Protein AF-A0A7X2HMN6-F1 (afdb_monomer_lite)

Sequence (195 aa):
MQKERAWVSMSRNQAWLLSLFLTGTGLLGCVYSGADTHPAPQQVEQISAQSSEIAPETKQASTPESKRAFLLAQQANELVSHKDYAGALGKLDAAIAMRGNVPEYSLMRCMLSERVSSQPQLECYASVVRTFEAGGTRCESNLNCVVAASMASLPEAQAYRRHYLEAPRSAADQEITDIVLKGFTREKYLHSILP

Secondary structure (DSSP, 8-state):
-----SS--S-TTSHHHHTTS------------------------------------------HHHHHHHHHHHHHHHHHHTT-HHHHHHHHHHHHHHH---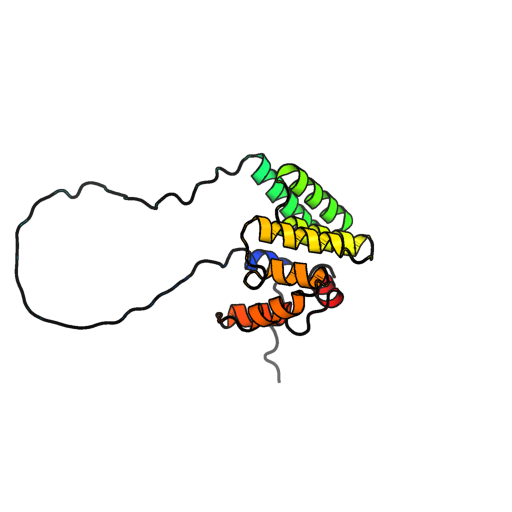HHHHHHHHHHHHHHHTS--HHHHHHHHHHHHHTT--GGG-HHHHHHHHHTT-TTHHHHHHHHHHS---HHHHHHHHHHHTT--HHHHHHHH--

Radius of gyration: 23.11 Å; chains: 1; bounding box: 52×74×36 Å

pLDDT: mean 75.94, std 27.35, range [26.7, 98.56]

Structure (mmCIF, N/CA/C/O backbone):
data_AF-A0A7X2HMN6-F1
#
_entry.id   AF-A0A7X2HMN6-F1
#
loop_
_atom_site.group_PDB
_atom_site.id
_atom_site.type_symbol
_atom_site.label_atom_id
_atom_site.label_alt_id
_atom_site.label_comp_id
_atom_site.label_asym_id
_atom_site.label_entity_id
_atom_site.label_seq_id
_atom_site.pdbx_PDB_ins_code
_atom_site.Cartn_x
_atom_site.Cartn_y
_atom_site.Cartn_z
_atom_site.occupancy
_atom_site.B_iso_or_equiv
_atom_site.auth_seq_id
_atom_site.auth_comp_id
_atom_site.auth_asym_id
_atom_site.auth_atom_id
_atom_site.pdbx_PDB_model_num
ATOM 1 N N . MET A 1 1 ? -38.334 -10.897 -13.177 1.00 36.41 1 MET A N 1
ATOM 2 C CA . MET A 1 1 ? -37.178 -11.493 -13.876 1.00 36.41 1 MET A CA 1
ATOM 3 C C . MET A 1 1 ? -36.500 -10.415 -14.706 1.00 36.41 1 MET A C 1
ATOM 5 O O . MET A 1 1 ? -37.196 -9.682 -15.390 1.00 36.41 1 MET A O 1
ATOM 9 N N . GLN A 1 2 ? -35.174 -10.324 -14.578 1.00 37.78 2 GLN A N 1
ATOM 10 C CA . GLN A 1 2 ? -34.221 -9.702 -15.508 1.00 37.78 2 GLN A CA 1
ATOM 11 C C . GLN A 1 2 ? -34.424 -8.231 -15.912 1.00 37.78 2 GLN A C 1
ATOM 13 O O . GLN A 1 2 ? -34.944 -7.907 -16.974 1.00 37.78 2 GLN A O 1
ATOM 18 N N . LYS A 1 3 ? -33.812 -7.340 -15.129 1.00 32.38 3 LYS A N 1
ATOM 19 C CA . LYS A 1 3 ? -33.070 -6.205 -15.697 1.00 32.38 3 LYS A CA 1
ATOM 20 C C . LYS A 1 3 ? -31.722 -6.135 -14.984 1.00 32.38 3 LYS A C 1
ATOM 22 O O . LYS A 1 3 ? -31.474 -5.316 -14.109 1.00 32.38 3 LYS A O 1
ATOM 27 N N . GLU A 1 4 ? -30.923 -7.159 -15.261 1.00 29.47 4 GLU A N 1
ATOM 28 C CA . GLU A 1 4 ? -29.618 -7.388 -14.664 1.00 29.47 4 GLU A CA 1
ATOM 29 C C . GLU A 1 4 ? -28.544 -6.550 -15.360 1.00 29.47 4 GLU A C 1
ATOM 31 O O . GLU A 1 4 ? -28.419 -6.565 -16.579 1.00 29.47 4 GLU A O 1
ATOM 36 N N . ARG A 1 5 ? -27.732 -5.895 -14.525 1.00 36.31 5 ARG A N 1
ATOM 37 C CA . ARG A 1 5 ? -26.267 -5.875 -14.629 1.00 36.31 5 ARG A CA 1
ATOM 38 C C . ARG A 1 5 ? -25.687 -5.359 -15.952 1.00 36.31 5 ARG A C 1
ATOM 40 O O . ARG A 1 5 ? -25.153 -6.121 -16.746 1.00 36.31 5 ARG A O 1
ATOM 47 N N . ALA A 1 6 ? -25.660 -4.035 -16.103 1.00 29.05 6 ALA A N 1
ATOM 48 C CA . ALA A 1 6 ? -24.825 -3.358 -17.103 1.00 29.05 6 ALA A CA 1
ATOM 49 C C . ALA A 1 6 ? -23.900 -2.272 -16.508 1.00 29.05 6 ALA A C 1
ATOM 51 O O . ALA A 1 6 ? -23.464 -1.383 -17.224 1.00 29.05 6 ALA A O 1
ATOM 52 N N . TRP A 1 7 ? -23.584 -2.343 -15.207 1.00 27.23 7 TRP A N 1
ATOM 53 C CA . TRP A 1 7 ? -22.615 -1.454 -14.534 1.00 27.23 7 TRP A CA 1
ATOM 54 C C . TRP A 1 7 ? -21.612 -2.233 -13.664 1.00 27.23 7 TRP A C 1
ATOM 56 O O . TRP A 1 7 ? -21.203 -1.797 -12.596 1.00 27.23 7 TRP A O 1
ATOM 66 N N . VAL A 1 8 ? -21.204 -3.421 -14.120 1.00 33.50 8 VAL A N 1
ATOM 67 C CA . VAL A 1 8 ? -20.110 -4.196 -13.506 1.00 33.50 8 VAL A CA 1
ATOM 68 C C . VAL A 1 8 ? -19.093 -4.530 -14.592 1.00 33.50 8 VAL A C 1
ATOM 70 O O . VAL A 1 8 ? -18.968 -5.670 -15.014 1.00 33.50 8 VAL A O 1
ATOM 73 N N . SER A 1 9 ? -18.423 -3.506 -15.118 1.00 30.64 9 SER A N 1
ATOM 74 C CA . SER A 1 9 ? -17.212 -3.679 -15.934 1.00 30.64 9 SER A CA 1
ATOM 75 C C . SER A 1 9 ? -16.414 -2.373 -16.049 1.00 30.64 9 SER A C 1
ATOM 77 O O . SER A 1 9 ? -15.899 -2.036 -17.112 1.00 30.64 9 SER A O 1
ATOM 79 N N . MET A 1 10 ? -16.283 -1.621 -14.955 1.00 26.70 10 MET A N 1
ATOM 80 C CA . MET A 1 10 ? -15.087 -0.799 -14.777 1.00 26.70 10 MET A CA 1
ATOM 81 C C . MET A 1 10 ? -14.089 -1.663 -14.019 1.00 26.70 10 MET A C 1
ATOM 83 O O . MET A 1 10 ? -14.366 -2.128 -12.915 1.00 26.70 10 MET A O 1
ATOM 87 N N . SER A 1 11 ? -12.972 -1.956 -14.680 1.00 32.09 11 SER A N 1
ATOM 88 C CA . SER A 1 11 ? -11.828 -2.684 -14.143 1.00 32.09 11 SER A CA 1
ATOM 89 C C . SER A 1 11 ? -11.531 -2.231 -12.709 1.00 32.09 11 SER A C 1
ATOM 91 O O . SER A 1 11 ? -11.052 -1.120 -12.484 1.00 32.09 11 SER A O 1
ATOM 93 N N . ARG A 1 12 ? -11.809 -3.102 -11.729 1.00 41.97 12 ARG A N 1
ATOM 94 C CA . ARG A 1 12 ? -11.515 -2.898 -10.295 1.00 41.97 12 ARG A CA 1
ATOM 95 C C . ARG A 1 12 ? -10.040 -2.562 -10.028 1.00 41.97 12 ARG A C 1
ATOM 97 O O . ARG A 1 12 ? -9.727 -2.045 -8.963 1.00 41.97 12 ARG A O 1
ATOM 104 N N . ASN A 1 13 ? -9.164 -2.771 -11.011 1.00 38.38 13 ASN A N 1
ATOM 105 C CA . ASN A 1 13 ? -7.738 -2.470 -10.936 1.00 38.38 13 ASN A CA 1
ATOM 106 C C . ASN A 1 13 ? -7.405 -0.988 -11.219 1.00 38.38 13 ASN A C 1
ATOM 108 O O . ASN A 1 13 ? -6.257 -0.596 -11.051 1.00 38.38 13 ASN A O 1
ATOM 112 N N . GLN A 1 14 ? -8.372 -0.151 -11.628 1.00 39.00 14 GLN A N 1
ATOM 113 C CA . GLN A 1 14 ? -8.153 1.282 -11.908 1.00 39.00 14 GLN A CA 1
ATOM 114 C C . GLN A 1 14 ? -8.650 2.234 -10.802 1.00 39.00 14 GLN A C 1
ATOM 116 O O . GLN A 1 14 ? -8.360 3.428 -10.846 1.00 39.00 14 GLN A O 1
ATOM 121 N N . ALA A 1 15 ? -9.378 1.736 -9.796 1.00 36.44 15 ALA A N 1
ATOM 122 C CA . ALA A 1 15 ? -10.065 2.588 -8.820 1.00 36.44 15 ALA A CA 1
ATOM 123 C C . ALA A 1 15 ? -9.128 3.303 -7.823 1.00 36.44 15 ALA A C 1
ATOM 125 O O . ALA A 1 15 ? -9.458 4.387 -7.352 1.00 36.44 15 ALA A O 1
ATOM 126 N N . TRP A 1 16 ? -7.939 2.762 -7.539 1.00 46.09 16 TRP A N 1
ATOM 127 C CA . TRP A 1 16 ? -7.054 3.316 -6.502 1.00 46.09 16 TRP A CA 1
ATOM 128 C C . TRP A 1 16 ? -6.404 4.651 -6.870 1.00 46.09 16 TRP A C 1
ATOM 130 O O . TRP A 1 16 ? -6.067 5.425 -5.980 1.00 46.09 16 TRP A O 1
ATOM 140 N N . LEU A 1 17 ? -6.274 4.964 -8.165 1.00 42.66 17 LEU A N 1
ATOM 141 C CA . LEU A 1 17 ? -5.782 6.274 -8.604 1.00 42.66 17 LEU A CA 1
ATOM 142 C C . LEU A 1 17 ? -6.874 7.353 -8.606 1.00 42.66 17 LEU A C 1
ATOM 144 O O . LEU A 1 17 ? -6.557 8.526 -8.429 1.00 42.66 17 LEU A O 1
ATOM 148 N N . LEU A 1 18 ? -8.152 6.992 -8.762 1.00 33.22 18 LEU A N 1
ATOM 149 C CA . LEU A 1 18 ? -9.241 7.979 -8.784 1.00 33.22 18 LEU A CA 1
ATOM 150 C C . LEU A 1 18 ? -9.607 8.495 -7.383 1.00 33.22 18 LEU A C 1
ATOM 152 O O . LEU A 1 18 ? -10.155 9.587 -7.265 1.00 33.22 18 LEU A O 1
ATOM 156 N N . SER A 1 19 ? -9.224 7.782 -6.322 1.00 39.12 19 SER A N 1
ATOM 157 C CA . SER A 1 19 ? -9.355 8.255 -4.935 1.00 39.12 19 SER A CA 1
ATOM 158 C C . SER A 1 19 ? -8.186 9.134 -4.459 1.00 39.12 19 SER A C 1
ATOM 160 O O . SER A 1 19 ? -8.234 9.639 -3.342 1.00 39.12 19 SER A O 1
ATOM 162 N N . LEU A 1 20 ? -7.148 9.351 -5.279 1.00 44.44 20 LEU A N 1
ATOM 163 C CA . LEU A 1 20 ? -5.971 10.158 -4.910 1.00 44.44 20 LEU A CA 1
ATOM 164 C C . LEU A 1 20 ? -6.096 11.658 -5.234 1.00 44.44 20 LEU A C 1
ATOM 166 O O . LEU A 1 20 ? -5.189 12.416 -4.905 1.00 44.44 20 LEU A O 1
ATOM 170 N N . PHE A 1 21 ? -7.200 12.105 -5.844 1.00 37.28 21 PHE A N 1
ATOM 171 C CA . PHE A 1 21 ? -7.375 13.504 -6.272 1.00 37.28 21 PHE A CA 1
ATOM 172 C C . PHE A 1 21 ? -8.647 14.199 -5.754 1.00 37.28 21 PHE A C 1
ATOM 174 O O . PHE A 1 21 ? -8.922 15.329 -6.147 1.00 37.28 21 PHE A O 1
ATOM 181 N N . LEU A 1 22 ? -9.414 13.584 -4.849 1.00 33.09 22 LEU A N 1
ATOM 182 C CA . LEU A 1 22 ? -10.636 14.187 -4.297 1.00 33.09 22 LEU A CA 1
ATOM 183 C C . LEU A 1 22 ? -10.435 14.653 -2.849 1.00 33.09 22 LEU A C 1
ATOM 185 O O . LEU A 1 22 ? -11.024 14.133 -1.910 1.00 33.09 22 LEU A O 1
ATOM 189 N N . THR A 1 23 ? -9.625 15.693 -2.672 1.00 40.41 23 THR A N 1
ATOM 190 C CA . THR A 1 23 ? -9.724 16.587 -1.509 1.00 40.41 23 THR A CA 1
ATOM 191 C C . THR A 1 23 ? -9.824 18.010 -2.027 1.00 40.41 23 THR A C 1
ATOM 193 O O . THR A 1 23 ? -8.806 18.634 -2.311 1.00 40.41 23 THR A O 1
ATOM 196 N N . GLY A 1 24 ? -11.047 18.520 -2.192 1.00 40.72 24 GLY A N 1
ATOM 197 C CA . GLY A 1 24 ? -11.213 19.913 -2.599 1.00 40.72 24 GLY A CA 1
ATOM 198 C C . GLY A 1 24 ? -12.594 20.347 -3.073 1.00 40.72 24 GLY A C 1
ATOM 199 O O . GLY A 1 24 ? -12.673 21.058 -4.062 1.00 40.72 24 GLY A O 1
ATOM 200 N N . THR A 1 25 ? -13.681 19.990 -2.386 1.00 39.56 25 THR A N 1
ATOM 201 C CA . THR A 1 25 ? -14.941 20.748 -2.519 1.00 39.56 25 THR A CA 1
ATOM 202 C C . THR A 1 25 ? -15.566 20.969 -1.150 1.00 39.56 25 THR A C 1
ATOM 204 O O . THR A 1 25 ? -16.447 20.231 -0.719 1.00 39.56 25 THR A O 1
ATOM 207 N N . GLY A 1 26 ? -15.092 22.004 -0.458 1.00 32.75 26 GLY A N 1
ATOM 208 C CA . GLY A 1 26 ? -15.851 22.646 0.608 1.00 32.75 26 GLY A CA 1
ATOM 209 C C . GLY A 1 26 ? -16.832 23.638 -0.011 1.00 32.75 26 GLY A C 1
ATOM 210 O O . GLY A 1 26 ? -16.476 24.784 -0.259 1.00 32.75 26 GLY A O 1
ATOM 211 N N . LEU A 1 27 ? -18.055 23.187 -0.283 1.00 41.28 27 LEU A N 1
ATOM 212 C CA . LEU A 1 27 ? -19.213 24.059 -0.475 1.00 41.28 27 LEU A CA 1
ATOM 213 C C . LEU A 1 27 ? -19.706 24.483 0.914 1.00 41.28 27 LEU A C 1
ATOM 215 O O . LEU A 1 27 ? -20.214 23.648 1.660 1.00 41.28 27 LEU A O 1
ATOM 219 N N . LEU A 1 28 ? -19.583 25.766 1.257 1.00 40.78 28 LEU A N 1
ATOM 220 C CA . LEU A 1 28 ? -20.373 26.372 2.329 1.00 40.78 28 LEU A CA 1
ATOM 221 C C . LEU A 1 28 ? -21.465 27.232 1.698 1.00 40.78 28 LEU A C 1
ATOM 223 O O . LEU A 1 28 ? -21.198 28.154 0.929 1.00 40.78 28 LEU A O 1
ATOM 227 N N . GLY A 1 29 ? -22.700 26.835 1.995 1.00 30.84 29 GLY A N 1
ATOM 228 C CA . GLY A 1 29 ? -23.930 27.437 1.515 1.00 30.84 29 GLY A CA 1
ATOM 229 C C . GLY A 1 29 ? -24.310 28.748 2.206 1.00 30.84 29 GLY A C 1
ATOM 230 O O . GLY A 1 29 ? -23.780 29.135 3.245 1.00 30.84 29 GLY A O 1
ATOM 231 N N . CYS A 1 30 ? -25.268 29.396 1.553 1.00 41.06 30 CYS A N 1
ATOM 232 C CA . CYS A 1 30 ? -25.913 30.680 1.809 1.00 41.06 30 CYS A CA 1
ATOM 233 C C . CYS A 1 30 ? -26.697 30.767 3.130 1.00 41.06 30 CYS A C 1
ATOM 235 O O . CYS A 1 30 ? -27.268 29.762 3.538 1.00 41.06 30 CYS A O 1
ATOM 237 N N . VAL A 1 31 ? -26.916 31.992 3.647 1.00 35.38 31 VAL A N 1
ATOM 238 C CA . VAL A 1 31 ? -28.222 32.432 4.199 1.00 35.38 31 VAL A CA 1
ATOM 239 C C . VAL A 1 31 ? -28.463 33.927 3.890 1.00 35.38 31 VAL A C 1
ATOM 241 O O . VAL A 1 31 ? -27.528 34.710 3.761 1.00 35.38 31 VAL A O 1
ATOM 244 N N . TYR A 1 32 ? -29.742 34.264 3.722 1.00 31.84 32 TYR A N 1
ATOM 245 C CA . TYR A 1 32 ? -30.395 35.408 3.074 1.00 31.84 32 TYR A CA 1
ATOM 246 C C . TYR A 1 32 ? -31.026 36.405 4.077 1.00 31.84 32 TYR A C 1
ATOM 248 O O . TYR A 1 32 ? -31.367 35.984 5.182 1.00 31.84 32 TYR A O 1
ATOM 256 N N . SER A 1 33 ? -31.285 37.655 3.636 1.00 33.44 33 SER A N 1
ATOM 257 C CA . SER A 1 33 ? -32.326 38.656 4.055 1.00 33.44 33 SER A CA 1
ATOM 258 C C . SER A 1 33 ? -31.720 40.066 4.196 1.00 33.44 33 SER A C 1
ATOM 260 O O . SER A 1 33 ? -30.631 40.180 4.738 1.00 33.44 33 SER A O 1
ATOM 262 N N . GLY A 1 34 ? -32.303 41.200 3.788 1.00 29.98 34 GLY A N 1
ATOM 263 C CA . GLY A 1 34 ? -33.613 41.587 3.247 1.00 29.98 34 GLY A CA 1
ATOM 264 C C . GLY A 1 34 ? -33.564 43.080 2.818 1.00 29.98 34 GLY A C 1
ATOM 265 O O . GLY A 1 34 ? -32.547 43.739 3.019 1.00 29.98 34 GLY A O 1
ATOM 266 N N . ALA A 1 35 ? -34.627 43.571 2.172 1.00 34.91 35 ALA A N 1
ATOM 267 C CA . ALA A 1 35 ? -34.742 44.812 1.380 1.00 34.91 35 ALA A CA 1
ATOM 268 C C . ALA A 1 35 ? -34.702 46.163 2.147 1.00 34.91 35 ALA A C 1
ATOM 270 O O . ALA A 1 35 ? -35.132 46.210 3.293 1.00 34.91 35 ALA A O 1
ATOM 271 N N . ASP A 1 36 ? -34.230 47.257 1.507 1.00 31.69 36 ASP A N 1
ATOM 272 C CA . ASP A 1 36 ? -35.071 48.372 0.984 1.00 31.69 36 ASP A CA 1
ATOM 273 C C . ASP A 1 36 ? -34.286 49.622 0.463 1.00 31.69 36 ASP A C 1
ATOM 275 O O . ASP A 1 36 ? -33.363 50.124 1.094 1.00 31.69 36 ASP A O 1
ATOM 279 N N . THR A 1 37 ? -34.743 50.134 -0.699 1.00 33.03 37 THR A N 1
ATOM 280 C CA . THR A 1 37 ? -34.769 51.529 -1.247 1.00 33.03 37 THR A CA 1
ATOM 281 C C . THR A 1 37 ? -33.507 52.403 -1.559 1.00 33.03 37 THR A C 1
ATOM 283 O O . THR A 1 37 ? -32.862 52.937 -0.671 1.00 33.03 37 THR A O 1
ATOM 286 N N . HIS A 1 38 ? -33.287 52.603 -2.884 1.00 28.73 38 HIS A N 1
ATOM 287 C CA . HIS A 1 38 ? -32.752 53.704 -3.767 1.00 28.73 38 HIS A CA 1
ATOM 288 C C . HIS A 1 38 ? -32.188 55.072 -3.246 1.00 28.73 38 HIS A C 1
ATOM 290 O O . HIS A 1 38 ? -32.562 55.476 -2.152 1.00 28.73 38 HIS A O 1
ATOM 296 N N . PRO A 1 39 ? -31.550 55.954 -4.093 1.00 43.06 39 PRO A N 1
ATOM 297 C CA . PRO A 1 39 ? -30.691 55.772 -5.301 1.00 43.06 39 PRO A CA 1
ATOM 298 C C . PRO A 1 39 ? -29.463 56.755 -5.471 1.00 43.06 39 PRO A C 1
ATOM 300 O O . PRO A 1 39 ? -29.517 57.904 -5.054 1.00 43.06 39 PRO A O 1
ATOM 303 N N . ALA A 1 40 ? -28.446 56.324 -6.254 1.00 34.53 40 ALA A N 1
ATOM 304 C CA . ALA A 1 40 ? -27.577 57.071 -7.221 1.00 34.53 40 ALA A CA 1
ATOM 305 C C . ALA A 1 40 ? -26.621 58.238 -6.770 1.00 34.53 40 ALA A C 1
ATOM 307 O O . ALA A 1 40 ? -26.708 58.723 -5.651 1.00 34.53 40 ALA A O 1
ATOM 308 N N . PRO A 1 41 ? -25.724 58.766 -7.647 1.00 41.88 41 PRO A N 1
ATOM 309 C CA . PRO A 1 41 ? -24.495 58.131 -8.172 1.00 41.88 41 PRO A CA 1
ATOM 310 C C . PRO A 1 41 ? -23.258 59.075 -8.150 1.00 41.88 41 PRO A C 1
ATOM 312 O O . PRO A 1 41 ? -23.422 60.274 -8.326 1.00 41.88 41 PRO A O 1
ATOM 315 N N . GLN A 1 42 ? -22.014 58.574 -8.108 1.00 32.56 42 GLN A N 1
ATOM 316 C CA . GLN A 1 42 ? -20.875 59.269 -8.748 1.00 32.56 42 GLN A CA 1
ATOM 317 C C . GLN A 1 42 ? -19.860 58.271 -9.322 1.00 32.56 42 GLN A C 1
ATOM 319 O O . GLN A 1 42 ? -19.283 57.446 -8.621 1.00 32.56 42 GLN A O 1
ATOM 324 N N . GLN A 1 43 ? -19.709 58.364 -10.644 1.00 34.47 43 GLN A N 1
ATOM 325 C CA . GLN A 1 43 ? -18.668 57.764 -11.470 1.00 34.47 43 GLN A CA 1
ATOM 326 C C . GLN A 1 43 ? -17.298 58.331 -11.097 1.00 34.47 43 GLN A C 1
ATOM 328 O O . GLN A 1 43 ? -17.219 59.545 -10.972 1.00 34.47 43 GLN A O 1
ATOM 333 N N . VAL A 1 44 ? -16.272 57.481 -10.999 1.00 30.31 44 VAL A N 1
ATOM 334 C CA . VAL A 1 44 ? -15.000 57.412 -11.770 1.00 30.31 44 VAL A CA 1
ATOM 335 C C . VAL A 1 44 ? -14.433 56.025 -11.367 1.00 30.31 44 VAL A C 1
ATOM 337 O O . VAL A 1 44 ? -14.562 55.648 -10.212 1.00 30.31 44 VAL A O 1
ATOM 340 N N . GLU A 1 45 ? -13.946 55.107 -12.201 1.00 30.39 45 GLU A N 1
ATOM 341 C CA . GLU A 1 45 ? -12.764 55.212 -13.046 1.00 30.39 45 GLU A CA 1
ATOM 342 C C . GLU A 1 45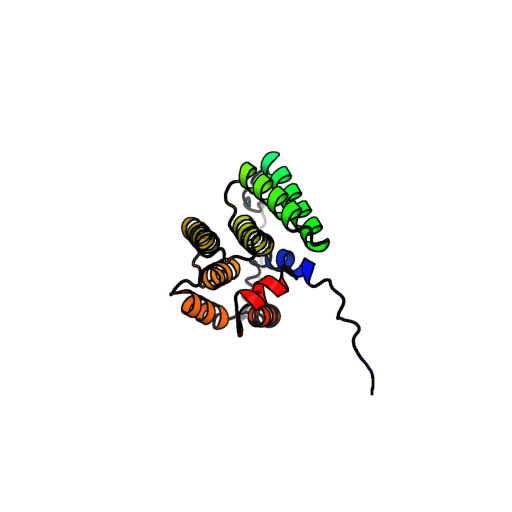 ? -12.512 53.828 -13.696 1.00 30.39 45 GLU A C 1
ATOM 344 O O . GLU A 1 45 ? -12.688 52.793 -13.060 1.00 30.39 45 GLU A O 1
ATOM 349 N N . GLN A 1 46 ? -12.098 53.838 -14.965 1.00 33.62 46 GLN A N 1
ATOM 350 C CA . GLN A 1 46 ? -11.275 52.819 -15.636 1.00 33.62 46 GLN A CA 1
ATOM 351 C C . GLN A 1 46 ? -11.742 51.350 -15.658 1.00 33.62 46 GLN A C 1
ATOM 353 O O . GLN A 1 46 ? -11.327 50.499 -14.878 1.00 33.62 46 GLN A O 1
ATOM 358 N N . ILE A 1 47 ? -12.446 51.004 -16.739 1.00 36.84 47 ILE A N 1
ATOM 359 C CA . ILE A 1 47 ? -12.400 49.652 -17.303 1.00 36.84 47 ILE A CA 1
ATOM 360 C C . ILE A 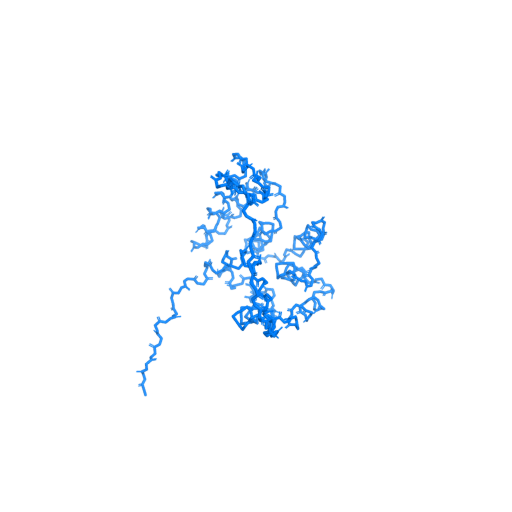1 47 ? -11.062 49.529 -18.045 1.00 36.84 47 ILE A C 1
ATOM 362 O O . ILE A 1 47 ? -10.938 49.939 -19.198 1.00 36.84 47 ILE A O 1
ATOM 366 N N . SER A 1 48 ? -10.046 48.999 -17.370 1.00 30.09 48 SER A N 1
ATOM 367 C CA . SER A 1 48 ? -8.827 48.500 -18.003 1.00 30.09 48 SER A CA 1
ATOM 368 C C . SER A 1 48 ? -8.413 47.208 -17.314 1.00 30.09 48 SER A C 1
ATOM 370 O O . SER A 1 48 ? -8.210 47.176 -16.105 1.00 30.09 48 SER A O 1
ATOM 372 N N . ALA A 1 49 ? -8.374 46.145 -18.115 1.00 46.59 49 ALA A N 1
ATOM 373 C CA . ALA A 1 49 ? -7.745 44.851 -17.887 1.00 46.59 49 ALA A CA 1
ATOM 374 C C . ALA A 1 49 ? -7.111 44.625 -16.500 1.00 46.59 49 ALA A C 1
ATOM 376 O O . ALA A 1 49 ? -5.933 44.904 -16.298 1.00 46.59 49 ALA A O 1
ATOM 377 N N . GLN A 1 50 ? -7.853 43.984 -15.597 1.00 29.56 50 GLN A N 1
ATOM 378 C CA . GLN A 1 50 ? -7.259 43.236 -14.492 1.00 29.56 50 GLN A CA 1
ATOM 379 C C . GLN A 1 50 ? -7.891 41.852 -14.428 1.00 29.56 50 GLN A C 1
ATOM 381 O O . GLN A 1 50 ? -8.837 41.559 -13.705 1.00 29.56 50 GLN A O 1
ATOM 386 N N . SER A 1 51 ? -7.312 40.997 -15.268 1.00 44.66 51 SER A N 1
ATOM 387 C CA . SER A 1 51 ? -7.103 39.593 -14.958 1.00 44.66 51 SER A CA 1
ATOM 388 C C . SER A 1 51 ? -6.295 39.545 -13.654 1.00 44.66 51 SER A C 1
ATOM 390 O O . SER A 1 51 ? -5.068 39.560 -13.691 1.00 44.66 51 SER A O 1
ATOM 392 N N . SER A 1 52 ? -6.974 39.605 -12.507 1.00 35.56 52 SER A N 1
ATOM 393 C CA . SER A 1 52 ? -6.331 39.531 -11.197 1.00 35.56 52 SER A CA 1
ATOM 394 C C . SER A 1 52 ? -6.586 38.170 -10.571 1.00 35.56 52 SER A C 1
ATOM 396 O O . SER A 1 52 ? -7.663 37.851 -10.077 1.00 35.56 52 SER A O 1
ATOM 398 N N . GLU A 1 53 ? -5.509 37.394 -10.637 1.00 38.22 53 GLU A N 1
ATOM 399 C CA . GLU A 1 53 ? -4.924 36.757 -9.461 1.00 38.22 53 GLU A CA 1
ATOM 400 C C . GLU A 1 53 ? -5.723 35.602 -8.868 1.00 38.22 53 GLU A C 1
ATOM 402 O O . GLU A 1 53 ? -6.166 35.591 -7.723 1.00 38.22 53 GLU A O 1
ATOM 407 N N . ILE A 1 54 ? -5.711 34.519 -9.644 1.00 39.56 54 ILE A N 1
ATOM 408 C CA . ILE A 1 54 ? -5.420 33.203 -9.080 1.00 39.56 54 ILE A CA 1
ATOM 409 C C . ILE A 1 54 ? -4.076 33.342 -8.351 1.00 39.56 54 ILE A C 1
ATOM 411 O O . ILE A 1 54 ? -3.016 33.392 -8.983 1.00 39.56 54 ILE A O 1
ATOM 415 N N . ALA A 1 55 ? -4.130 33.472 -7.024 1.00 30.27 55 ALA A N 1
ATOM 416 C CA . ALA A 1 55 ? -2.970 33.288 -6.165 1.00 30.27 55 ALA A CA 1
ATOM 417 C C . ALA A 1 55 ? -2.265 31.991 -6.591 1.00 30.27 55 ALA A C 1
ATOM 419 O O . ALA A 1 55 ? -2.948 30.998 -6.865 1.00 30.27 55 ALA A O 1
ATOM 420 N N . PRO A 1 56 ? -0.929 31.977 -6.706 1.00 38.19 56 PRO A N 1
ATOM 421 C CA . PRO A 1 56 ? -0.244 30.824 -7.238 1.00 38.19 56 PRO A CA 1
ATOM 422 C C . PRO A 1 56 ? -0.398 29.695 -6.221 1.00 38.19 56 PRO A C 1
ATOM 424 O O . PRO A 1 56 ? 0.332 29.632 -5.232 1.00 38.19 56 PRO A O 1
ATOM 427 N N . GLU A 1 57 ? -1.290 28.741 -6.512 1.00 36.56 57 GLU A N 1
ATOM 428 C CA . GLU A 1 57 ? -0.912 27.348 -6.322 1.00 36.56 57 GLU A CA 1
ATOM 429 C C . GLU A 1 57 ? 0.505 27.263 -6.851 1.00 36.56 57 GLU A C 1
ATOM 431 O O . GLU A 1 57 ? 0.787 27.639 -7.995 1.00 36.56 57 GLU A O 1
ATOM 436 N N . THR A 1 58 ? 1.416 26.917 -5.957 1.00 35.91 58 THR A N 1
ATOM 437 C CA . THR A 1 58 ? 2.820 26.781 -6.263 1.00 35.91 58 THR A CA 1
ATOM 438 C C . THR A 1 58 ? 2.869 25.861 -7.473 1.00 35.91 58 THR A C 1
ATOM 440 O O . THR A 1 58 ? 2.647 24.658 -7.356 1.00 35.91 58 THR A O 1
ATOM 443 N N . LYS A 1 59 ? 3.090 26.435 -8.665 1.00 39.03 59 LYS A N 1
ATOM 444 C CA . LYS A 1 59 ? 3.504 25.711 -9.860 1.00 39.03 59 LYS A CA 1
ATOM 445 C C . LYS A 1 59 ? 4.848 25.129 -9.477 1.00 39.03 59 LYS A C 1
ATOM 447 O O . LYS A 1 59 ? 5.896 25.706 -9.755 1.00 39.03 59 LYS A O 1
ATOM 452 N N . GLN A 1 60 ? 4.811 24.018 -8.758 1.00 42.34 60 GLN A N 1
ATOM 453 C CA . GLN A 1 60 ? 5.957 23.190 -8.513 1.00 42.34 60 GLN A CA 1
ATOM 454 C C . GLN A 1 60 ? 6.281 22.674 -9.903 1.00 42.34 60 GLN A C 1
ATOM 456 O O . GLN A 1 60 ? 5.613 21.782 -10.423 1.00 42.34 60 GLN A O 1
ATOM 461 N N . ALA A 1 61 ? 7.190 23.380 -10.578 1.00 43.56 61 ALA A N 1
ATOM 462 C CA . ALA A 1 61 ? 7.644 23.030 -11.903 1.00 43.56 61 ALA A CA 1
ATOM 463 C C . ALA A 1 61 ? 8.103 21.579 -11.801 1.00 43.56 61 ALA A C 1
ATOM 465 O O . ALA A 1 61 ? 9.118 21.286 -11.173 1.00 43.56 61 ALA A O 1
ATOM 466 N N . SER A 1 62 ? 7.283 20.662 -12.318 1.00 66.00 62 SER A N 1
ATOM 467 C CA . SER A 1 62 ? 7.536 19.233 -12.234 1.00 66.00 62 SER A CA 1
ATOM 468 C C . SER A 1 62 ? 8.900 19.003 -12.869 1.00 66.00 62 SER A C 1
ATOM 470 O O . SER A 1 62 ? 9.047 19.185 -14.086 1.00 66.00 62 SER A O 1
ATOM 472 N N . THR A 1 63 ? 9.901 18.683 -12.050 1.00 84.31 63 THR A N 1
ATOM 473 C CA . THR A 1 63 ? 11.253 18.445 -12.545 1.00 84.31 63 THR A CA 1
ATOM 474 C C . THR A 1 63 ? 11.197 17.307 -13.571 1.00 84.31 63 THR A C 1
ATOM 476 O O . THR A 1 63 ? 10.307 16.448 -13.488 1.00 84.31 63 THR A O 1
ATOM 479 N N . PRO A 1 64 ? 12.108 17.261 -14.557 1.00 88.81 64 PRO A N 1
ATOM 480 C CA . PRO A 1 64 ? 12.186 16.129 -15.481 1.00 88.81 64 PRO A CA 1
ATOM 481 C C . PRO A 1 64 ? 12.221 14.776 -14.752 1.00 88.81 64 PRO A C 1
ATOM 483 O O . PRO A 1 64 ? 11.584 13.817 -15.184 1.00 88.81 64 PRO A O 1
ATOM 486 N N . GLU A 1 65 ? 12.880 14.726 -13.593 1.00 86.94 65 GLU A N 1
ATOM 487 C CA . GLU A 1 65 ? 12.930 13.560 -12.707 1.00 86.94 65 GLU A CA 1
ATOM 488 C C . GLU A 1 65 ? 11.568 13.225 -12.092 1.00 86.94 65 GLU A C 1
ATOM 490 O O . GLU A 1 65 ? 11.160 12.066 -12.119 1.00 86.94 65 GLU A O 1
ATOM 495 N N . SER A 1 66 ? 10.808 14.224 -11.632 1.00 87.19 66 SER A N 1
ATOM 496 C CA . SER A 1 66 ? 9.450 14.015 -11.108 1.00 87.19 66 SER A CA 1
ATOM 497 C C . SER A 1 66 ? 8.512 13.443 -12.173 1.00 87.19 66 SER A C 1
ATOM 499 O O . SER A 1 66 ? 7.741 12.524 -11.891 1.00 87.19 66 SER A O 1
ATOM 501 N N . LYS A 1 67 ? 8.607 13.936 -13.418 1.00 91.44 67 LYS A N 1
ATOM 502 C CA . LYS A 1 67 ? 7.845 13.386 -14.552 1.00 91.44 67 LYS A CA 1
ATOM 503 C C . LYS A 1 67 ? 8.251 11.945 -14.848 1.00 91.44 67 LYS A C 1
ATOM 505 O O . LYS A 1 67 ? 7.394 11.092 -15.058 1.00 91.44 67 LYS A O 1
ATOM 510 N N . ARG A 1 68 ? 9.553 11.653 -14.837 1.00 94.31 68 ARG A N 1
ATOM 511 C CA . ARG A 1 68 ? 10.069 10.302 -15.082 1.00 94.31 68 ARG A CA 1
ATOM 512 C C . ARG A 1 68 ? 9.636 9.317 -13.996 1.00 94.31 68 ARG A C 1
ATOM 514 O O . ARG A 1 68 ? 9.195 8.221 -14.327 1.00 94.31 68 ARG A O 1
ATOM 521 N N . ALA A 1 69 ? 9.701 9.715 -12.728 1.00 93.62 69 ALA A N 1
ATOM 522 C CA . ALA A 1 69 ? 9.223 8.910 -11.608 1.00 93.62 69 ALA A CA 1
ATOM 523 C C . ALA A 1 69 ? 7.718 8.621 -11.717 1.00 93.62 69 ALA A C 1
ATOM 525 O O . ALA A 1 69 ? 7.284 7.500 -11.468 1.00 93.62 69 ALA A O 1
ATOM 526 N N . PHE A 1 70 ? 6.920 9.608 -12.136 1.00 92.44 70 PHE A N 1
ATOM 527 C CA . PHE A 1 70 ? 5.495 9.409 -12.405 1.00 92.44 70 PHE A CA 1
ATOM 528 C C . PHE A 1 70 ? 5.245 8.383 -13.522 1.00 92.44 70 PHE A C 1
ATOM 530 O O . PHE A 1 70 ? 4.458 7.460 -13.332 1.00 92.44 70 PHE A O 1
ATOM 537 N N . LEU A 1 71 ? 5.960 8.479 -14.648 1.00 95.75 71 LEU A N 1
ATOM 538 C CA . LEU A 1 71 ? 5.839 7.508 -15.743 1.00 95.75 71 LEU A CA 1
ATOM 539 C C . LEU A 1 71 ? 6.245 6.089 -15.317 1.00 95.75 71 LEU A C 1
ATOM 541 O O . LEU A 1 71 ? 5.620 5.118 -15.732 1.00 95.75 71 LEU A O 1
ATOM 545 N N . LEU A 1 72 ? 7.267 5.953 -14.470 1.00 97.00 72 LEU A N 1
ATOM 546 C CA . LEU A 1 72 ? 7.656 4.660 -13.903 1.00 97.00 72 LEU A CA 1
ATOM 547 C C . LEU A 1 72 ? 6.559 4.081 -13.000 1.00 97.00 72 LEU A C 1
ATOM 549 O O . LEU A 1 72 ? 6.232 2.904 -13.129 1.00 97.00 72 LEU A O 1
ATOM 553 N N . ALA A 1 73 ? 5.945 4.899 -12.142 1.00 94.62 73 ALA A N 1
ATOM 554 C CA . ALA A 1 73 ? 4.815 4.466 -11.322 1.00 94.62 73 ALA A CA 1
ATOM 555 C C . ALA A 1 73 ? 3.598 4.063 -12.181 1.00 94.62 73 ALA A C 1
ATOM 557 O O . ALA A 1 73 ? 2.927 3.080 -11.879 1.00 94.62 73 ALA A O 1
ATOM 558 N N . GLN A 1 74 ? 3.346 4.759 -13.295 1.00 94.69 74 GLN A N 1
ATOM 559 C CA . GLN A 1 74 ? 2.309 4.371 -14.253 1.00 94.69 74 GLN A CA 1
ATOM 560 C C . GLN A 1 74 ? 2.606 3.008 -14.901 1.00 94.69 74 GLN A C 1
ATOM 562 O O . GLN A 1 74 ? 1.731 2.146 -14.928 1.00 94.69 74 GLN A O 1
ATOM 567 N N . GLN A 1 75 ? 3.847 2.774 -15.341 1.00 96.75 75 GLN A N 1
ATOM 568 C CA . GLN A 1 75 ? 4.273 1.471 -15.871 1.00 96.75 75 GLN A CA 1
ATOM 569 C C . GLN A 1 75 ? 4.145 0.355 -14.827 1.00 96.75 75 GLN A C 1
ATOM 571 O O . GLN A 1 75 ? 3.770 -0.763 -15.169 1.00 96.75 75 GLN A O 1
ATOM 576 N N . ALA A 1 76 ? 4.420 0.641 -13.550 1.00 96.50 76 ALA A N 1
ATOM 577 C CA . ALA A 1 76 ? 4.208 -0.328 -12.478 1.00 96.50 76 ALA A CA 1
ATOM 578 C C . ALA A 1 76 ? 2.739 -0.783 -12.416 1.00 96.50 76 ALA A C 1
ATOM 580 O O . ALA A 1 76 ? 2.470 -1.977 -12.306 1.00 96.50 76 ALA A O 1
ATOM 581 N N . ASN A 1 77 ? 1.786 0.142 -12.568 1.00 91.25 77 ASN A N 1
ATOM 582 C CA . ASN A 1 77 ? 0.356 -0.184 -12.579 1.00 91.25 77 ASN A CA 1
ATOM 583 C C . ASN A 1 77 ? -0.046 -1.034 -13.791 1.00 91.25 77 ASN A C 1
ATOM 585 O O . ASN A 1 77 ? -0.854 -1.956 -13.669 1.00 91.25 77 ASN A O 1
ATOM 589 N N . GLU A 1 78 ? 0.528 -0.756 -14.960 1.00 95.25 78 GLU A N 1
ATOM 590 C CA . GLU A 1 78 ? 0.319 -1.589 -16.146 1.00 95.25 78 GLU A CA 1
ATOM 591 C C . GLU A 1 78 ? 0.823 -3.015 -15.897 1.00 95.25 78 GLU A C 1
ATOM 593 O O . GLU A 1 78 ? 0.111 -3.977 -16.182 1.00 95.25 78 GLU A O 1
ATOM 598 N N . LEU A 1 79 ? 1.995 -3.180 -15.287 1.00 96.94 79 LEU A N 1
ATOM 599 C CA . LEU A 1 79 ? 2.539 -4.497 -14.942 1.00 96.94 79 LEU A CA 1
ATOM 600 C C . LEU A 1 79 ? 1.686 -5.221 -13.890 1.00 96.94 79 LEU A C 1
ATOM 602 O O . LEU A 1 79 ? 1.409 -6.409 -14.055 1.00 96.94 79 LEU A O 1
ATOM 606 N N . VAL A 1 80 ? 1.154 -4.505 -12.891 1.00 96.12 80 VAL A N 1
ATOM 607 C CA . VAL A 1 80 ? 0.151 -5.046 -11.951 1.00 96.12 80 VAL A CA 1
ATOM 608 C C . VAL A 1 80 ? -1.063 -5.596 -12.695 1.00 96.12 80 VAL A C 1
ATOM 610 O O . VAL A 1 80 ? -1.520 -6.695 -12.387 1.00 96.12 80 VAL A O 1
ATOM 613 N N . SER A 1 81 ? -1.567 -4.883 -13.707 1.00 93.06 81 SER A N 1
ATOM 614 C CA . SER A 1 81 ? -2.719 -5.352 -14.490 1.00 93.06 81 SER A CA 1
ATOM 615 C C . SER A 1 81 ? -2.435 -6.639 -15.278 1.00 93.06 81 SER A C 1
ATOM 617 O O . SER A 1 81 ? -3.345 -7.443 -15.480 1.00 93.06 81 SER A O 1
ATOM 619 N N . HIS A 1 82 ? -1.169 -6.878 -15.633 1.00 95.50 82 HIS A N 1
ATOM 620 C CA . HIS A 1 82 ? -0.686 -8.110 -16.264 1.00 95.50 82 HIS A CA 1
ATOM 621 C C . HIS A 1 82 ? -0.214 -9.169 -15.253 1.00 95.50 82 HIS A C 1
ATOM 623 O O . HIS A 1 82 ? 0.289 -10.215 -15.658 1.00 95.50 82 HIS A O 1
ATOM 629 N N . LYS A 1 83 ? -0.390 -8.922 -13.946 1.00 96.12 83 LYS A N 1
ATOM 630 C CA . LYS A 1 83 ? 0.092 -9.763 -12.836 1.00 96.12 83 LYS A CA 1
ATOM 631 C C . LYS A 1 83 ? 1.614 -9.943 -12.788 1.00 96.12 83 LYS A C 1
ATOM 633 O O . LYS A 1 83 ? 2.106 -10.842 -12.107 1.00 96.12 83 LYS A O 1
ATOM 638 N N . ASP A 1 84 ? 2.370 -9.076 -13.459 1.00 97.88 84 ASP A N 1
ATOM 639 C CA . ASP A 1 84 ? 3.825 -9.022 -13.336 1.00 97.88 84 ASP A CA 1
ATOM 640 C C . ASP A 1 84 ? 4.211 -8.182 -12.110 1.00 97.88 84 ASP A C 1
ATOM 642 O O . ASP A 1 84 ? 4.601 -7.015 -12.196 1.00 97.88 84 ASP A O 1
ATOM 646 N N . TYR A 1 85 ? 4.050 -8.779 -10.929 1.00 97.94 85 TYR A N 1
ATOM 647 C CA . TYR A 1 85 ? 4.295 -8.097 -9.658 1.00 97.94 85 TYR A CA 1
ATOM 648 C C . TYR A 1 85 ? 5.780 -7.810 -9.413 1.00 97.94 85 TYR A C 1
ATOM 650 O O . TYR A 1 85 ? 6.111 -6.785 -8.818 1.00 97.94 85 TYR A O 1
ATOM 658 N N . ALA A 1 86 ? 6.678 -8.670 -9.900 1.00 98.19 86 ALA A N 1
ATOM 659 C CA . ALA A 1 86 ? 8.118 -8.453 -9.789 1.00 98.19 86 ALA A CA 1
ATOM 660 C C . ALA A 1 86 ? 8.576 -7.297 -10.693 1.00 98.19 86 ALA A C 1
ATOM 662 O O . ALA A 1 86 ? 9.313 -6.415 -10.245 1.00 98.19 86 ALA A O 1
ATOM 663 N N . GLY A 1 87 ? 8.085 -7.247 -11.936 1.00 98.31 87 GLY A N 1
ATOM 664 C CA . GLY A 1 87 ? 8.324 -6.126 -12.838 1.00 98.31 87 GLY A CA 1
ATOM 665 C C . GLY A 1 87 ? 7.748 -4.819 -12.293 1.00 98.31 87 GLY A C 1
ATOM 666 O O . GLY A 1 87 ? 8.436 -3.795 -12.289 1.00 98.31 87 GLY A O 1
ATOM 667 N N . ALA A 1 88 ? 6.515 -4.850 -11.773 1.00 98.38 88 ALA A N 1
ATOM 668 C CA . ALA A 1 88 ? 5.884 -3.690 -11.147 1.00 98.38 88 ALA A CA 1
ATOM 669 C C . ALA A 1 88 ? 6.696 -3.159 -9.958 1.00 98.38 88 ALA A C 1
ATOM 671 O O . ALA A 1 88 ? 6.926 -1.951 -9.862 1.00 98.38 88 ALA A O 1
ATOM 672 N N . LEU A 1 89 ? 7.178 -4.057 -9.091 1.00 98.38 89 LEU A N 1
ATOM 673 C CA . LEU A 1 89 ? 8.025 -3.708 -7.952 1.00 98.38 89 LEU A CA 1
ATOM 674 C C . LEU A 1 89 ? 9.292 -2.978 -8.415 1.00 98.38 89 LEU A C 1
ATOM 676 O O . LEU A 1 89 ? 9.570 -1.882 -7.934 1.00 98.38 89 LEU A O 1
ATOM 680 N N . GLY A 1 90 ? 9.991 -3.512 -9.422 1.00 98.31 90 GLY A N 1
ATOM 681 C CA . GLY A 1 90 ? 11.203 -2.886 -9.958 1.00 98.31 90 GLY A CA 1
ATOM 682 C C . GLY A 1 90 ? 10.967 -1.491 -10.555 1.00 98.31 90 GLY A C 1
ATOM 683 O O . GLY A 1 90 ? 11.793 -0.591 -10.392 1.00 98.31 90 GLY A O 1
ATOM 684 N N . LYS A 1 91 ? 9.823 -1.266 -11.218 1.00 98.31 91 LYS A N 1
ATOM 685 C CA . LYS A 1 91 ? 9.448 0.069 -11.719 1.00 98.31 91 LYS A CA 1
ATOM 686 C C . LYS A 1 91 ? 9.203 1.058 -10.586 1.00 98.31 91 LYS A C 1
ATOM 688 O O . LYS A 1 91 ? 9.608 2.217 -10.686 1.00 98.31 91 LYS A O 1
ATOM 693 N N . LEU A 1 92 ? 8.564 0.604 -9.516 1.00 97.25 92 LEU A N 1
ATOM 694 C CA . LEU A 1 92 ? 8.239 1.444 -8.375 1.00 97.25 92 LEU A CA 1
ATOM 695 C C . LEU A 1 92 ? 9.476 1.775 -7.531 1.00 97.25 92 LEU A C 1
ATOM 697 O O . LEU A 1 92 ? 9.636 2.924 -7.126 1.00 97.25 92 LEU A O 1
ATOM 701 N N . ASP A 1 93 ? 10.397 0.823 -7.366 1.00 97.69 93 ASP A N 1
ATOM 702 C CA . ASP A 1 93 ? 11.713 1.065 -6.762 1.00 97.69 93 ASP A CA 1
ATOM 703 C C . ASP A 1 93 ? 12.493 2.133 -7.539 1.00 97.69 93 ASP A C 1
ATOM 705 O O . ASP A 1 93 ? 13.030 3.071 -6.948 1.00 97.69 93 ASP A O 1
ATOM 709 N N . ALA A 1 94 ? 12.492 2.058 -8.874 1.00 97.25 94 ALA A N 1
ATOM 710 C CA . ALA A 1 94 ? 13.124 3.072 -9.713 1.00 97.25 94 ALA A CA 1
ATOM 711 C C . ALA A 1 94 ? 12.453 4.454 -9.578 1.00 97.25 94 ALA A C 1
ATOM 713 O O . ALA A 1 94 ? 13.142 5.475 -9.578 1.00 97.25 94 ALA A O 1
ATOM 714 N N . ALA A 1 95 ? 11.123 4.509 -9.439 1.00 95.88 95 ALA A N 1
ATOM 715 C CA . ALA A 1 95 ? 10.399 5.760 -9.210 1.00 95.88 95 ALA A CA 1
ATOM 716 C C . ALA A 1 95 ? 10.755 6.392 -7.852 1.00 95.88 95 ALA A C 1
ATOM 718 O O . ALA A 1 95 ? 10.992 7.600 -7.776 1.00 95.88 95 ALA A O 1
ATOM 719 N N . ILE A 1 96 ? 10.827 5.577 -6.795 1.00 94.81 96 ILE A N 1
ATOM 720 C CA . ILE A 1 96 ? 11.191 6.008 -5.439 1.00 94.81 96 ILE A CA 1
ATOM 721 C C . ILE A 1 96 ? 12.648 6.475 -5.391 1.00 94.81 96 ILE A C 1
ATOM 723 O O . ILE A 1 96 ? 12.931 7.510 -4.798 1.00 94.81 96 ILE A O 1
ATOM 727 N N . ALA A 1 97 ? 13.569 5.788 -6.072 1.00 95.44 97 ALA A N 1
ATOM 728 C CA . ALA A 1 97 ? 14.969 6.207 -6.143 1.00 95.44 97 ALA A CA 1
ATOM 729 C C . ALA A 1 97 ? 15.148 7.604 -6.775 1.00 95.44 97 ALA A C 1
ATOM 731 O O . ALA A 1 97 ? 16.086 8.313 -6.427 1.00 95.44 97 ALA A O 1
ATOM 732 N N . MET A 1 98 ? 14.250 8.011 -7.683 1.00 93.19 98 MET A N 1
ATOM 733 C CA . MET A 1 98 ? 14.286 9.336 -8.321 1.00 93.19 98 MET A CA 1
ATOM 734 C C . MET A 1 98 ? 13.595 10.421 -7.494 1.00 93.19 98 MET A C 1
ATOM 736 O O . MET A 1 98 ? 14.084 11.542 -7.414 1.00 93.19 98 MET A O 1
ATOM 740 N N . ARG A 1 99 ? 12.421 10.120 -6.929 1.00 89.12 99 ARG A N 1
ATOM 741 C CA . ARG A 1 99 ? 11.560 11.125 -6.281 1.00 89.12 99 ARG A CA 1
ATOM 742 C C . ARG A 1 99 ? 11.706 11.163 -4.758 1.00 89.12 99 ARG A C 1
ATOM 744 O O . ARG A 1 99 ? 11.204 12.084 -4.119 1.00 89.12 99 ARG A O 1
ATOM 751 N N . GLY A 1 100 ? 12.375 10.173 -4.180 1.00 85.81 100 GLY A N 1
ATOM 752 C CA . GLY A 1 100 ? 12.354 9.906 -2.751 1.00 85.81 100 GLY A CA 1
ATOM 753 C C . GLY A 1 100 ? 11.081 9.177 -2.316 1.00 85.81 100 GLY A C 1
ATOM 754 O O . GLY A 1 100 ? 10.236 8.784 -3.126 1.00 85.81 100 GLY A O 1
ATOM 755 N N . ASN A 1 101 ? 10.953 8.989 -1.004 1.00 81.44 101 ASN A N 1
ATOM 756 C CA . ASN A 1 101 ? 9.855 8.247 -0.388 1.00 81.44 101 ASN A CA 1
ATOM 757 C C . ASN A 1 101 ? 8.539 9.035 -0.456 1.00 81.44 101 ASN A C 1
ATOM 759 O O . ASN A 1 101 ? 8.154 9.711 0.492 1.00 81.44 101 ASN A O 1
ATOM 763 N N . VAL A 1 102 ? 7.831 8.918 -1.578 1.00 90.25 102 VAL A N 1
ATOM 764 C CA . VAL A 1 102 ? 6.420 9.307 -1.687 1.00 90.25 102 VAL A CA 1
ATOM 765 C C . VAL A 1 102 ? 5.579 8.231 -0.986 1.00 90.25 102 VAL A C 1
ATOM 767 O O . VAL A 1 102 ? 5.668 7.069 -1.397 1.00 90.25 102 VAL A O 1
ATOM 770 N N . PRO A 1 103 ? 4.778 8.561 0.047 1.00 93.06 103 PRO A N 1
ATOM 771 C CA . PRO A 1 103 ? 4.056 7.570 0.846 1.00 93.06 103 PRO A CA 1
ATOM 772 C C . PRO A 1 103 ? 3.211 6.591 0.024 1.00 93.06 103 PRO A C 1
ATOM 774 O O . PRO A 1 103 ? 3.218 5.393 0.297 1.00 93.06 103 PRO A O 1
ATOM 777 N N . GLU A 1 104 ? 2.537 7.068 -1.022 1.00 92.62 104 GLU A N 1
ATOM 778 C CA . GLU A 1 104 ? 1.694 6.257 -1.904 1.00 92.62 104 GLU A CA 1
ATOM 779 C C . GLU A 1 104 ? 2.510 5.232 -2.700 1.00 92.62 104 GLU A C 1
ATOM 781 O O . GLU A 1 104 ? 2.115 4.069 -2.817 1.00 92.62 104 GLU A O 1
ATOM 786 N N . TYR A 1 105 ? 3.675 5.636 -3.219 1.00 94.75 105 TYR A N 1
ATOM 787 C CA . TYR A 1 105 ? 4.576 4.722 -3.926 1.00 94.75 105 TYR A CA 1
ATOM 788 C C . TYR A 1 105 ? 5.144 3.697 -2.949 1.00 94.75 105 TYR A C 1
ATOM 790 O O . TYR A 1 105 ? 5.159 2.504 -3.237 1.00 94.75 105 TYR A O 1
ATOM 798 N N . SER A 1 106 ? 5.547 4.137 -1.760 1.00 96.12 106 SER A N 1
ATOM 799 C CA . SER A 1 106 ? 6.053 3.246 -0.722 1.00 96.12 106 SER A CA 1
ATOM 800 C C . SER A 1 106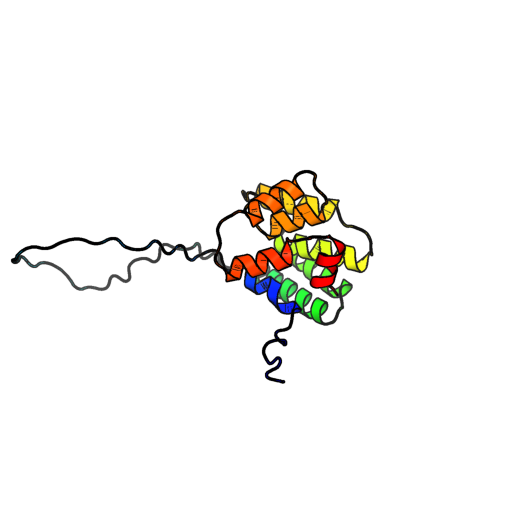 ? 4.994 2.237 -0.264 1.00 96.12 106 SER A C 1
ATOM 802 O O . SER A 1 106 ? 5.319 1.063 -0.098 1.00 96.12 106 SER A O 1
ATOM 804 N N . LEU A 1 107 ? 3.724 2.641 -0.134 1.00 97.56 107 LEU A N 1
ATOM 805 C CA . LEU A 1 107 ? 2.617 1.744 0.211 1.00 97.56 107 LEU A CA 1
ATOM 806 C C . LEU A 1 107 ? 2.435 0.638 -0.834 1.00 97.56 107 LEU A C 1
ATOM 808 O O . LEU A 1 107 ? 2.407 -0.543 -0.484 1.00 97.56 107 LEU A O 1
ATOM 812 N N . MET A 1 108 ? 2.361 1.005 -2.118 1.00 97.25 108 MET A N 1
ATOM 813 C CA . MET A 1 108 ? 2.252 0.030 -3.207 1.00 97.25 108 MET A CA 1
ATOM 814 C C . MET A 1 108 ? 3.496 -0.866 -3.298 1.00 97.25 108 MET A C 1
ATOM 816 O O . MET A 1 108 ? 3.365 -2.071 -3.510 1.00 97.25 108 MET A O 1
ATOM 820 N N . ARG A 1 109 ? 4.694 -0.328 -3.037 1.00 97.75 109 ARG A N 1
ATOM 821 C CA . ARG A 1 109 ? 5.939 -1.109 -2.983 1.00 97.75 109 ARG A CA 1
ATOM 822 C C . ARG A 1 109 ? 5.875 -2.189 -1.909 1.00 97.75 109 ARG A C 1
ATOM 824 O O . ARG A 1 109 ? 6.243 -3.330 -2.173 1.00 97.75 109 ARG A O 1
ATOM 831 N N . CYS A 1 110 ? 5.381 -1.853 -0.717 1.00 98.19 110 CYS A N 1
ATOM 832 C CA . CYS A 1 110 ? 5.211 -2.826 0.360 1.00 98.19 110 CYS A CA 1
ATOM 833 C C . CYS A 1 110 ? 4.228 -3.941 -0.031 1.00 98.19 110 CYS A C 1
ATOM 835 O O . CYS A 1 110 ? 4.539 -5.112 0.172 1.00 98.19 110 CYS A O 1
ATOM 837 N N . MET A 1 111 ? 3.099 -3.596 -0.662 1.00 98.00 111 MET A N 1
ATOM 838 C CA . MET A 1 111 ? 2.119 -4.581 -1.143 1.00 98.00 111 MET A CA 1
ATOM 839 C C . MET A 1 111 ? 2.698 -5.512 -2.212 1.00 98.00 111 MET A C 1
ATOM 841 O O . MET A 1 111 ? 2.521 -6.726 -2.140 1.00 98.00 111 MET A O 1
ATOM 845 N N . LEU A 1 112 ? 3.428 -4.961 -3.182 1.00 98.38 112 LEU A N 1
ATOM 846 C CA . LEU A 1 112 ? 4.093 -5.743 -4.225 1.00 98.38 112 LEU A CA 1
ATOM 847 C C . LEU A 1 112 ? 5.170 -6.663 -3.645 1.00 98.38 112 LEU A C 1
ATOM 849 O O . LEU A 1 112 ? 5.218 -7.838 -3.996 1.00 98.38 112 LEU A O 1
ATOM 853 N N . SER A 1 113 ? 5.989 -6.157 -2.721 1.00 98.25 113 SER A N 1
ATOM 854 C CA . SER A 1 113 ? 7.000 -6.955 -2.019 1.00 98.25 113 SER A CA 1
ATOM 855 C C . SER A 1 113 ? 6.366 -8.107 -1.236 1.00 98.25 113 SER A C 1
ATOM 857 O O . SER A 1 113 ? 6.827 -9.246 -1.324 1.00 98.25 113 SER A O 1
ATOM 859 N N . GLU A 1 114 ? 5.264 -7.855 -0.526 1.00 98.06 114 GLU A N 1
ATOM 860 C CA . GLU A 1 114 ? 4.512 -8.899 0.175 1.00 98.06 114 GLU A CA 1
ATOM 861 C C . GLU A 1 114 ? 3.962 -9.945 -0.795 1.00 98.06 114 GLU A C 1
ATOM 863 O O . GLU A 1 114 ? 4.085 -11.142 -0.548 1.00 98.06 114 GLU A O 1
ATOM 868 N N . ARG A 1 115 ? 3.419 -9.508 -1.936 1.00 96.44 115 ARG A N 1
ATOM 869 C CA . ARG A 1 115 ? 2.886 -10.407 -2.964 1.00 96.44 115 ARG A CA 1
ATOM 870 C C . ARG A 1 115 ? 3.971 -11.285 -3.589 1.00 96.44 115 ARG A C 1
ATOM 872 O O . ARG A 1 115 ? 3.738 -12.472 -3.792 1.00 96.44 115 ARG A O 1
ATOM 879 N N . VAL A 1 116 ? 5.139 -10.714 -3.880 1.00 97.25 116 VAL A N 1
ATOM 880 C CA . VAL A 1 116 ? 6.277 -11.421 -4.492 1.00 97.25 116 VAL A CA 1
ATOM 881 C C . VAL A 1 116 ? 6.940 -12.376 -3.499 1.00 97.25 116 VAL A C 1
ATOM 883 O O . VAL A 1 116 ? 7.246 -13.511 -3.851 1.00 97.25 116 VAL A O 1
ATOM 886 N N . SER A 1 117 ? 7.148 -11.942 -2.254 1.00 96.69 117 SER A N 1
ATOM 887 C CA . SER A 1 117 ? 7.805 -12.753 -1.217 1.00 96.69 117 SER A CA 1
ATOM 888 C C . SER A 1 117 ? 6.875 -13.759 -0.539 1.00 96.69 117 SER A C 1
ATOM 890 O O . SER A 1 117 ? 7.354 -14.705 0.082 1.00 96.69 117 SER A O 1
ATOM 892 N N . SER A 1 118 ? 5.556 -13.555 -0.630 1.00 94.25 118 SER A N 1
ATOM 893 C CA . SER A 1 118 ? 4.544 -14.260 0.169 1.00 94.25 118 SER A CA 1
ATOM 894 C C . SER A 1 118 ? 4.779 -14.153 1.685 1.00 94.25 118 SER A C 1
ATOM 896 O O . SER A 1 118 ? 4.376 -15.033 2.444 1.00 94.25 118 SER A O 1
ATOM 898 N N . GLN A 1 119 ? 5.436 -13.079 2.137 1.00 95.44 119 GLN A N 1
ATOM 899 C CA . GLN A 1 119 ? 5.711 -12.811 3.549 1.00 95.44 119 GLN A CA 1
ATOM 900 C C . GLN A 1 119 ? 5.195 -11.427 3.953 1.00 95.44 119 GLN A C 1
ATOM 902 O O . GLN A 1 119 ? 5.474 -10.458 3.240 1.00 95.44 119 GLN A O 1
ATOM 907 N N . PRO A 1 120 ? 4.511 -11.301 5.109 1.00 95.50 120 PRO A N 1
ATOM 908 C CA . PRO A 1 120 ? 4.030 -10.015 5.602 1.00 95.50 120 PRO A CA 1
ATOM 909 C C . PRO A 1 120 ? 5.140 -8.966 5.712 1.00 95.50 120 PRO A C 1
ATOM 911 O O . PRO A 1 120 ? 6.161 -9.195 6.357 1.00 95.50 120 PRO A O 1
ATOM 914 N N . GLN A 1 121 ? 4.907 -7.780 5.151 1.00 97.25 121 GLN A N 1
ATOM 915 C CA . GLN A 1 121 ? 5.889 -6.687 5.139 1.00 97.25 121 GLN A CA 1
ATOM 916 C C . GLN A 1 121 ? 5.604 -5.643 6.235 1.00 97.25 121 GLN A C 1
ATOM 918 O O . GLN A 1 121 ? 5.503 -4.449 5.957 1.00 97.25 121 GLN A O 1
ATOM 923 N N . LEU A 1 122 ? 5.445 -6.081 7.493 1.00 98.19 122 LEU A N 1
ATOM 924 C CA . LEU A 1 122 ? 4.956 -5.235 8.602 1.00 98.19 122 LEU A CA 1
ATOM 925 C C . LEU A 1 122 ? 5.754 -3.937 8.773 1.00 98.19 122 LEU A C 1
ATOM 927 O O . LEU A 1 122 ? 5.182 -2.848 8.752 1.00 98.19 122 LEU A O 1
ATOM 931 N N . GLU A 1 123 ? 7.081 -4.054 8.857 1.00 98.31 123 GLU A N 1
ATOM 932 C CA . GLU A 1 123 ? 7.975 -2.902 9.012 1.00 98.31 123 GLU A CA 1
ATOM 933 C C . GLU A 1 123 ? 7.957 -1.969 7.800 1.00 98.31 123 GLU A C 1
ATOM 935 O O . GLU A 1 123 ? 8.077 -0.749 7.945 1.00 98.31 123 GLU A O 1
ATOM 940 N N . CYS A 1 124 ? 7.746 -2.518 6.599 1.00 98.31 124 CYS A N 1
ATOM 941 C CA . CYS A 1 124 ? 7.592 -1.715 5.393 1.00 98.31 124 CYS A CA 1
ATOM 942 C C . CYS A 1 124 ? 6.374 -0.796 5.535 1.00 98.31 124 CYS A C 1
ATOM 944 O O . CYS A 1 124 ? 6.510 0.418 5.394 1.00 98.31 124 CYS A O 1
ATOM 946 N N . TYR A 1 125 ? 5.209 -1.333 5.905 1.00 98.50 125 TYR A N 1
ATOM 947 C CA . TYR A 1 125 ? 4.011 -0.514 6.096 1.00 98.50 125 TYR A CA 1
ATOM 948 C C . TYR A 1 125 ? 4.139 0.452 7.278 1.00 98.50 125 TYR A C 1
ATOM 950 O O . TYR A 1 125 ? 3.708 1.599 7.172 1.00 98.50 125 TYR A O 1
ATOM 958 N N . ALA A 1 126 ? 4.784 0.044 8.375 1.00 98.56 126 ALA A N 1
ATOM 959 C CA . ALA A 1 126 ? 5.039 0.940 9.503 1.00 98.56 126 ALA A CA 1
ATOM 960 C C . ALA A 1 126 ? 5.908 2.143 9.086 1.00 98.56 126 ALA A C 1
ATOM 962 O O . ALA A 1 126 ? 5.677 3.268 9.527 1.00 98.56 126 ALA A O 1
ATOM 963 N N . SER A 1 127 ? 6.874 1.942 8.183 1.00 98.06 127 SER A N 1
ATOM 964 C CA . SER A 1 127 ? 7.683 3.039 7.636 1.00 98.06 127 SER A CA 1
ATOM 965 C C . SER A 1 127 ? 6.880 4.016 6.770 1.00 98.06 127 SER A C 1
ATOM 967 O O . SER A 1 127 ? 7.160 5.216 6.772 1.00 98.06 127 SER A O 1
ATOM 969 N N . VAL A 1 128 ? 5.842 3.528 6.085 1.00 98.06 128 VAL A N 1
ATOM 970 C CA . VAL A 1 128 ? 4.919 4.369 5.312 1.00 98.06 128 VAL A CA 1
ATOM 971 C C . VAL A 1 128 ? 4.124 5.282 6.242 1.00 98.06 128 VAL A C 1
ATOM 973 O O . VAL A 1 128 ? 4.045 6.478 5.976 1.00 98.06 128 VAL A O 1
ATOM 976 N N . VAL A 1 129 ? 3.609 4.751 7.359 1.00 98.25 129 VAL A N 1
ATOM 977 C CA . VAL A 1 129 ? 2.908 5.549 8.387 1.00 98.25 129 VAL A CA 1
ATOM 978 C C . VAL A 1 129 ? 3.800 6.683 8.887 1.00 98.25 129 VAL A C 1
ATOM 980 O O . VAL A 1 129 ? 3.407 7.844 8.811 1.00 98.25 129 VAL A O 1
ATOM 983 N N . ARG A 1 130 ? 5.051 6.374 9.257 1.00 97.12 130 ARG A N 1
ATOM 984 C CA . ARG A 1 130 ? 6.029 7.392 9.683 1.00 97.12 130 ARG A CA 1
ATOM 985 C C . ARG A 1 130 ? 6.280 8.459 8.615 1.00 97.12 130 ARG A C 1
ATOM 987 O O . ARG A 1 130 ? 6.515 9.615 8.947 1.00 97.12 130 ARG A O 1
ATOM 994 N N . THR A 1 131 ? 6.233 8.089 7.334 1.00 96.06 131 THR A N 1
ATOM 995 C CA . THR A 1 131 ? 6.418 9.042 6.227 1.00 96.06 131 THR A CA 1
ATOM 996 C C . THR A 1 131 ? 5.215 9.982 6.095 1.00 96.06 131 THR A C 1
ATOM 998 O O . THR A 1 131 ? 5.405 11.183 5.913 1.00 96.06 131 THR A O 1
ATOM 1001 N N . PHE A 1 132 ? 3.985 9.473 6.244 1.00 95.69 132 PHE A N 1
ATOM 1002 C CA . PHE A 1 132 ? 2.784 10.315 6.310 1.00 95.69 132 PHE A CA 1
ATOM 1003 C C . PHE A 1 132 ? 2.851 11.299 7.486 1.00 95.69 132 PHE A C 1
ATOM 1005 O O . PHE A 1 132 ? 2.625 12.498 7.305 1.00 95.69 132 PHE A O 1
ATOM 1012 N N . GLU A 1 133 ? 3.200 10.808 8.675 1.00 95.00 133 GLU A N 1
ATOM 1013 C CA . GLU A 1 133 ? 3.287 11.612 9.899 1.00 95.00 133 GLU A CA 1
ATOM 1014 C C . GLU A 1 133 ? 4.384 12.678 9.821 1.00 95.00 133 GLU A C 1
ATOM 1016 O O . GLU A 1 133 ? 4.147 13.831 10.179 1.00 95.00 133 GLU A O 1
ATOM 1021 N N . ALA A 1 134 ? 5.560 12.339 9.280 1.00 94.12 134 ALA A N 1
ATOM 1022 C CA . ALA A 1 134 ? 6.637 13.302 9.041 1.00 94.12 134 ALA A CA 1
ATOM 1023 C C . ALA A 1 134 ? 6.224 14.412 8.056 1.00 94.12 134 ALA A C 1
ATOM 1025 O O . ALA A 1 134 ? 6.712 15.536 8.153 1.00 94.12 134 ALA A O 1
ATOM 1026 N N . GLY A 1 135 ? 5.295 14.117 7.141 1.00 91.12 135 GLY A N 1
ATOM 1027 C CA . GLY A 1 135 ? 4.651 15.095 6.263 1.00 91.12 135 GLY A CA 1
ATOM 1028 C C . GLY A 1 135 ? 3.537 15.916 6.928 1.00 91.12 135 GLY A C 1
ATOM 1029 O O . GLY A 1 135 ? 2.848 16.661 6.237 1.00 91.12 135 GLY A O 1
ATOM 1030 N N . GLY A 1 136 ? 3.317 15.771 8.240 1.00 92.19 136 GLY A N 1
ATOM 1031 C CA . GLY A 1 136 ? 2.277 16.475 8.997 1.00 92.19 136 GLY A CA 1
ATOM 1032 C C . GLY A 1 136 ? 0.876 15.866 8.877 1.00 92.19 136 GLY A C 1
ATOM 1033 O O . GLY A 1 136 ? -0.095 16.465 9.342 1.00 92.19 136 GLY A O 1
ATOM 1034 N N . THR A 1 137 ? 0.742 14.685 8.265 1.00 92.25 137 THR A N 1
ATOM 1035 C CA . THR A 1 137 ? -0.556 14.013 8.118 1.00 92.25 137 THR A CA 1
ATOM 1036 C C . THR A 1 137 ? -0.994 13.404 9.446 1.00 92.25 137 THR A C 1
ATOM 1038 O O . THR A 1 137 ? -0.259 12.626 10.048 1.00 92.25 137 THR A O 1
ATOM 1041 N N . ARG A 1 138 ? -2.233 13.680 9.868 1.00 94.56 138 ARG A N 1
ATOM 1042 C CA . ARG A 1 138 ? -2.886 12.932 10.952 1.00 94.56 138 ARG A CA 1
ATOM 1043 C C . ARG A 1 138 ? -3.450 11.631 10.400 1.00 94.56 138 ARG A C 1
ATOM 1045 O O . ARG A 1 138 ? -4.339 11.669 9.542 1.00 94.56 138 ARG A O 1
ATOM 1052 N N . CYS A 1 139 ? -2.929 10.496 10.854 1.00 95.25 139 CYS A N 1
ATOM 1053 C CA . CYS A 1 139 ? -3.199 9.205 10.228 1.00 95.25 139 CYS A CA 1
ATOM 1054 C C . CYS A 1 139 ? -4.697 8.867 10.194 1.00 95.25 139 CYS A C 1
ATOM 1056 O O . CYS A 1 139 ? -5.216 8.454 9.163 1.00 95.25 139 CYS A O 1
ATOM 1058 N N . GLU A 1 140 ? -5.425 9.168 11.270 1.00 95.12 140 GLU A N 1
ATOM 1059 C CA . GLU A 1 140 ? -6.870 8.972 11.424 1.00 95.12 140 GLU A CA 1
ATOM 1060 C C . GLU A 1 140 ? -7.752 9.815 10.486 1.00 95.12 140 GLU A C 1
ATOM 1062 O O . GLU A 1 140 ? -8.974 9.649 10.472 1.00 95.12 140 GLU A O 1
ATOM 1067 N N . SER A 1 141 ? -7.147 10.716 9.709 1.00 93.88 141 SER A N 1
ATOM 1068 C CA . SER A 1 141 ? -7.809 11.573 8.719 1.00 93.88 141 SER A CA 1
ATOM 1069 C C . SER A 1 141 ? -7.390 11.279 7.273 1.00 93.88 141 SER A C 1
ATOM 1071 O O . SER A 1 141 ? -7.915 11.897 6.349 1.00 93.88 141 SER A O 1
ATOM 1073 N N . ASN A 1 142 ? -6.500 10.305 7.046 1.00 94.56 142 ASN A N 1
ATOM 1074 C CA . ASN A 1 142 ? -5.996 9.944 5.720 1.00 94.56 142 ASN A CA 1
ATOM 1075 C C . ASN A 1 142 ? -6.168 8.439 5.448 1.00 94.56 142 ASN A C 1
ATOM 1077 O O . ASN A 1 142 ? -5.578 7.613 6.142 1.00 94.56 142 ASN A O 1
ATOM 1081 N N . LEU A 1 143 ? -6.932 8.077 4.406 1.00 94.19 143 LEU A N 1
ATOM 1082 C CA . LEU A 1 143 ? -7.250 6.676 4.095 1.00 94.19 143 LEU A CA 1
ATOM 1083 C C . LEU A 1 143 ? -5.995 5.821 3.898 1.00 94.19 143 LEU A C 1
ATOM 1085 O O . LEU A 1 143 ? -5.913 4.722 4.442 1.00 94.19 143 LEU A O 1
ATOM 1089 N N . ASN A 1 144 ? -5.012 6.326 3.152 1.00 95.50 144 ASN A N 1
ATOM 1090 C CA . ASN A 1 144 ? -3.787 5.590 2.851 1.00 95.50 144 ASN A CA 1
ATOM 1091 C C . ASN A 1 144 ? -2.950 5.362 4.111 1.00 95.50 144 ASN A C 1
ATOM 1093 O O . ASN A 1 144 ? -2.390 4.280 4.277 1.00 95.50 144 ASN A O 1
ATOM 1097 N N . CYS A 1 145 ? -2.910 6.335 5.025 1.00 97.75 145 CYS A N 1
ATOM 1098 C CA . CYS A 1 145 ? -2.252 6.156 6.314 1.00 97.75 145 CYS A CA 1
ATOM 1099 C C . CYS A 1 145 ? -2.992 5.132 7.189 1.00 97.75 145 CYS A C 1
ATOM 1101 O O . CYS A 1 145 ? -2.364 4.214 7.715 1.00 97.75 145 CYS A O 1
ATOM 1103 N N . VAL A 1 146 ? -4.328 5.210 7.283 1.00 97.69 146 VAL A N 1
ATOM 1104 C CA . VAL A 1 146 ? -5.139 4.220 8.017 1.00 97.69 146 VAL A CA 1
ATOM 1105 C C . VAL A 1 146 ? -4.932 2.810 7.465 1.00 97.69 146 VAL A C 1
ATOM 1107 O O . VAL A 1 146 ? -4.762 1.859 8.235 1.00 97.69 146 VAL A O 1
ATOM 1110 N N . VAL A 1 147 ? -4.926 2.658 6.141 1.00 97.75 147 VAL A N 1
ATOM 1111 C CA . VAL A 1 147 ? -4.623 1.389 5.476 1.00 97.75 147 VAL A CA 1
ATOM 1112 C C . VAL A 1 147 ? -3.206 0.945 5.818 1.00 97.75 147 VAL A C 1
ATOM 1114 O O . VAL A 1 147 ? -3.043 -0.189 6.253 1.00 97.75 147 VAL A O 1
ATOM 1117 N N . ALA A 1 148 ? -2.194 1.807 5.693 1.00 98.31 148 ALA A N 1
ATOM 1118 C CA . ALA A 1 148 ? -0.810 1.464 6.019 1.00 98.31 148 ALA A CA 1
ATOM 1119 C C . ALA A 1 148 ? -0.664 0.997 7.478 1.00 98.31 148 ALA A C 1
ATOM 1121 O O . ALA A 1 148 ? -0.102 -0.068 7.721 1.00 98.31 148 ALA A O 1
ATOM 1122 N N . ALA A 1 149 ? -1.254 1.708 8.442 1.00 98.50 149 ALA A N 1
ATOM 1123 C CA . ALA A 1 149 ? -1.264 1.309 9.851 1.00 98.50 149 ALA A CA 1
ATOM 1124 C C . ALA A 1 149 ? -1.961 -0.046 10.059 1.00 98.50 149 ALA A C 1
ATOM 1126 O O . ALA A 1 149 ? -1.495 -0.897 10.820 1.00 98.50 149 ALA A O 1
ATOM 1127 N N . SER A 1 150 ? -3.058 -0.280 9.334 1.00 98.31 150 SER A N 1
ATOM 1128 C CA . SER A 1 150 ? -3.802 -1.541 9.365 1.00 98.31 150 SER A CA 1
ATOM 1129 C C . SER A 1 150 ? -3.006 -2.703 8.765 1.00 98.31 150 SER A C 1
ATOM 1131 O O . SER A 1 150 ? -2.969 -3.786 9.349 1.00 98.31 150 SER A O 1
ATOM 1133 N N . MET A 1 151 ? -2.330 -2.473 7.638 1.00 98.19 151 MET A N 1
ATOM 1134 C CA . MET A 1 151 ? -1.427 -3.424 6.988 1.00 98.19 151 MET A CA 1
ATOM 1135 C C . MET A 1 151 ? -0.195 -3.702 7.853 1.00 98.19 151 MET A C 1
ATOM 1137 O O . MET A 1 151 ? 0.267 -4.835 7.886 1.00 98.19 151 MET A O 1
ATOM 1141 N N . ALA A 1 152 ? 0.300 -2.727 8.612 1.00 98.38 152 ALA A N 1
ATOM 1142 C CA . ALA A 1 152 ? 1.403 -2.886 9.560 1.00 98.38 152 ALA A CA 1
ATOM 1143 C C . ALA A 1 152 ? 1.014 -3.634 10.849 1.00 98.38 152 ALA A C 1
ATOM 1145 O O . ALA A 1 152 ? 1.897 -4.017 11.609 1.00 98.38 152 ALA A O 1
ATOM 1146 N N . SER A 1 153 ? -0.283 -3.860 11.104 1.00 97.38 153 SER A N 1
ATOM 1147 C CA . SER A 1 153 ? -0.781 -4.351 12.400 1.00 97.38 153 SER A CA 1
ATOM 1148 C C . SER A 1 153 ? -0.339 -3.478 13.585 1.00 97.38 153 SER A C 1
ATOM 1150 O O . SER A 1 153 ? -0.041 -4.003 14.656 1.00 97.38 153 SER A O 1
ATOM 1152 N N . LEU A 1 154 ? -0.315 -2.150 13.413 1.00 98.19 154 LEU A N 1
ATOM 1153 C CA . LEU A 1 154 ? 0.004 -1.245 14.521 1.00 98.19 154 LEU A CA 1
ATOM 1154 C C . LEU A 1 154 ? -1.083 -1.295 15.610 1.00 98.19 154 LEU A C 1
ATOM 1156 O O . LEU A 1 154 ? -2.267 -1.430 15.268 1.00 98.19 154 LEU A O 1
ATOM 1160 N N . PRO A 1 155 ? -0.721 -1.137 16.897 1.00 97.81 155 PRO A N 1
ATOM 1161 C CA . PRO A 1 155 ? -1.682 -1.106 18.002 1.00 97.81 155 PRO A CA 1
ATOM 1162 C C . PRO A 1 155 ? -2.811 -0.080 17.807 1.00 97.81 155 PRO A C 1
ATOM 1164 O O . PRO A 1 155 ? -3.975 -0.353 18.098 1.00 97.81 155 PRO A O 1
ATOM 1167 N N . GLU A 1 156 ? -2.491 1.084 17.247 1.00 96.50 156 GLU A N 1
ATOM 1168 C CA . GLU A 1 156 ? -3.400 2.214 17.055 1.00 96.50 156 GLU A CA 1
ATOM 1169 C C . GLU A 1 156 ? -4.316 2.045 15.832 1.00 96.50 156 GLU A C 1
ATOM 1171 O O . GLU A 1 156 ? -5.318 2.751 15.697 1.00 96.50 156 GLU A O 1
ATOM 1176 N N . ALA A 1 157 ? -4.030 1.088 14.940 1.00 97.00 157 ALA A N 1
ATOM 1177 C CA . ALA A 1 157 ? -4.698 0.974 13.644 1.00 97.00 157 ALA A CA 1
ATOM 1178 C C . ALA A 1 157 ? -6.221 0.802 13.755 1.00 97.00 157 ALA A C 1
ATOM 1180 O O . ALA A 1 157 ? -6.974 1.307 12.922 1.00 97.00 157 ALA A O 1
ATOM 1181 N N . GLN A 1 158 ? -6.701 0.103 14.790 1.00 96.38 158 GLN A N 1
ATOM 1182 C CA . GLN A 1 158 ? -8.139 -0.032 15.028 1.00 96.38 158 GLN A CA 1
ATOM 1183 C C . GLN A 1 158 ? -8.783 1.305 15.414 1.00 96.38 158 GLN A C 1
ATOM 1185 O O . GLN A 1 158 ? -9.879 1.607 14.936 1.00 96.38 158 GLN A O 1
ATOM 1190 N N . ALA A 1 159 ? -8.110 2.109 16.241 1.00 97.06 159 ALA A N 1
ATOM 1191 C CA . ALA A 1 159 ? -8.593 3.430 16.623 1.00 97.06 159 ALA A CA 1
ATOM 1192 C C . ALA A 1 159 ? -8.628 4.371 15.410 1.00 97.06 159 ALA A C 1
ATOM 1194 O O . ALA A 1 159 ? -9.647 5.026 15.191 1.00 97.06 159 ALA A O 1
ATOM 1195 N N . TYR A 1 160 ? -7.584 4.353 14.573 1.00 97.31 160 TYR A N 1
ATOM 1196 C CA . TYR A 1 160 ? -7.546 5.115 13.323 1.00 97.31 160 TYR A CA 1
ATOM 1197 C C . TYR A 1 160 ? -8.673 4.725 12.365 1.00 97.31 160 TYR A C 1
ATOM 1199 O O . TYR A 1 160 ? -9.361 5.604 11.853 1.00 97.31 160 TYR A O 1
ATOM 1207 N N . ARG A 1 161 ? -8.924 3.422 12.163 1.00 96.06 161 ARG A N 1
ATOM 1208 C CA . ARG A 1 161 ? -10.040 2.952 11.322 1.00 96.06 161 ARG A CA 1
ATOM 1209 C C . ARG A 1 161 ? -1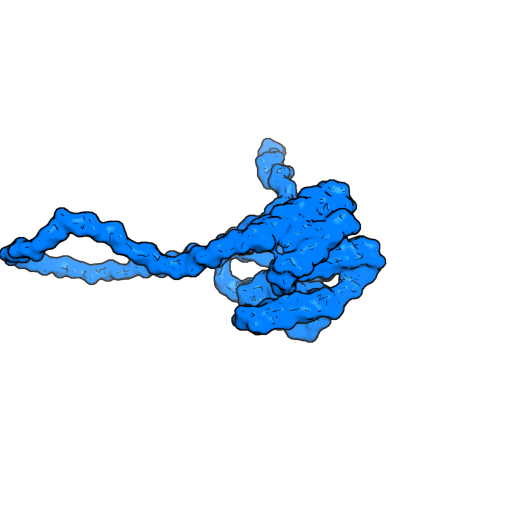1.392 3.423 11.840 1.00 96.06 161 ARG A C 1
ATOM 1211 O O . ARG A 1 161 ? -12.202 3.886 11.045 1.00 96.06 161 ARG A O 1
ATOM 1218 N N . ARG A 1 162 ? -11.642 3.303 13.148 1.00 95.44 162 ARG A N 1
ATOM 1219 C CA . ARG A 1 162 ? -12.906 3.740 13.758 1.00 95.44 162 ARG A CA 1
ATOM 1220 C C . ARG A 1 162 ? -13.119 5.237 13.550 1.00 95.44 162 ARG A C 1
ATOM 1222 O O . ARG A 1 162 ? -14.144 5.619 13.003 1.00 95.44 162 ARG A O 1
ATOM 1229 N N . HIS A 1 163 ? -12.122 6.050 13.891 1.00 95.88 163 HIS A N 1
ATOM 1230 C CA . HIS A 1 163 ? -12.193 7.497 13.701 1.00 95.88 163 HIS A CA 1
ATOM 1231 C C . HIS A 1 163 ? -12.420 7.864 12.226 1.00 95.88 163 HIS A C 1
ATOM 1233 O O . HIS A 1 163 ? -13.284 8.678 11.907 1.00 95.88 163 HIS A O 1
ATOM 1239 N N . TYR A 1 164 ? -11.701 7.212 11.305 1.00 94.62 164 TYR A N 1
ATOM 1240 C CA . TYR A 1 164 ? -11.873 7.448 9.874 1.00 94.62 164 TYR A CA 1
ATOM 1241 C C . TYR A 1 164 ? -13.266 7.034 9.377 1.00 94.62 164 TYR A C 1
ATOM 1243 O O . TYR A 1 164 ? -13.782 7.674 8.471 1.00 94.62 164 TYR A O 1
ATOM 1251 N N . LEU A 1 165 ? -13.888 5.990 9.927 1.00 93.31 165 LEU A N 1
ATOM 1252 C CA . LEU A 1 165 ? -15.235 5.546 9.540 1.00 93.31 165 LEU A CA 1
ATOM 1253 C C . LEU A 1 165 ? -16.362 6.413 10.124 1.00 93.31 165 LEU A C 1
ATOM 1255 O O . LEU A 1 165 ? -17.435 6.463 9.532 1.00 93.31 165 LEU A O 1
ATOM 1259 N N . GLU A 1 166 ? -16.134 7.065 11.265 1.00 93.31 166 GLU A N 1
ATOM 1260 C CA . GLU A 1 166 ? -17.115 7.920 11.956 1.00 93.31 166 GLU A CA 1
ATOM 1261 C C . GLU A 1 166 ? -17.129 9.368 11.437 1.00 93.31 166 GLU A C 1
ATOM 1263 O O . GLU A 1 166 ? -18.093 10.101 11.662 1.00 93.31 166 GLU A O 1
ATOM 1268 N N . ALA A 1 167 ? -16.071 9.795 10.741 1.00 92.38 167 ALA A N 1
ATOM 1269 C CA . ALA A 1 167 ? -15.980 11.135 10.175 1.00 92.38 167 ALA A CA 1
ATOM 1270 C C . ALA A 1 167 ? -17.074 11.374 9.107 1.00 92.38 167 ALA A C 1
ATOM 1272 O O . ALA A 1 167 ? -17.223 10.544 8.209 1.00 92.38 167 ALA A O 1
ATOM 1273 N N . PRO A 1 168 ? -17.803 12.510 9.138 1.00 91.44 168 PRO A N 1
ATOM 1274 C CA . PRO A 1 168 ? -18.820 12.821 8.133 1.00 91.44 168 PRO A CA 1
ATOM 1275 C C . PRO A 1 168 ? -18.239 12.903 6.715 1.00 91.44 168 PRO A C 1
ATOM 1277 O O . PRO A 1 168 ? -17.234 13.582 6.494 1.00 91.44 168 PRO A O 1
ATOM 1280 N N . ARG A 1 169 ? -18.895 12.252 5.746 1.00 88.50 169 ARG A N 1
ATOM 1281 C CA . ARG A 1 169 ? -18.520 12.259 4.321 1.00 88.50 169 ARG A CA 1
ATOM 1282 C C . ARG A 1 169 ? -19.739 12.268 3.403 1.00 88.50 169 ARG A C 1
ATOM 1284 O O . ARG A 1 169 ? -20.865 12.056 3.850 1.00 88.50 169 ARG A O 1
ATOM 1291 N N . SER A 1 170 ? -19.506 12.489 2.108 1.00 92.00 170 SER A N 1
ATOM 1292 C CA . SER A 1 170 ? -20.526 12.244 1.086 1.00 92.00 170 SER A CA 1
ATOM 1293 C C . SER A 1 170 ? -20.914 10.758 1.062 1.00 92.00 170 SER A C 1
ATOM 1295 O O . SER A 1 170 ? -20.123 9.893 1.440 1.00 92.00 170 SER A O 1
ATOM 1297 N N . ALA A 1 171 ? -22.122 10.438 0.593 1.00 90.06 171 ALA A N 1
ATOM 1298 C CA . ALA A 1 171 ? -22.566 9.045 0.498 1.00 90.06 171 ALA A CA 1
ATOM 1299 C C . ALA A 1 171 ? -21.652 8.194 -0.409 1.00 90.06 171 ALA A C 1
ATOM 1301 O O . ALA A 1 171 ? -21.378 7.041 -0.086 1.00 90.06 171 ALA A O 1
ATOM 1302 N N . ALA A 1 172 ? -21.139 8.779 -1.499 1.00 87.50 172 ALA A N 1
ATOM 1303 C CA . ALA A 1 172 ? -20.216 8.106 -2.412 1.00 87.50 172 ALA A CA 1
ATOM 1304 C C . ALA A 1 172 ? -18.875 7.780 -1.730 1.00 87.50 172 ALA A C 1
ATOM 1306 O O . ALA A 1 172 ? -18.384 6.655 -1.820 1.00 87.50 172 ALA A O 1
ATOM 1307 N N . ASP A 1 173 ? -18.313 8.732 -0.984 1.00 84.19 173 ASP A N 1
ATOM 1308 C CA . ASP A 1 173 ? -17.058 8.514 -0.256 1.00 84.19 173 ASP A CA 1
ATOM 1309 C C . ASP A 1 173 ? -17.238 7.534 0.909 1.00 84.19 173 ASP A C 1
ATOM 1311 O O . ASP A 1 173 ? -16.326 6.765 1.231 1.00 84.19 173 ASP A O 1
ATOM 1315 N N . GLN A 1 174 ? -18.415 7.534 1.542 1.00 88.25 174 GLN A N 1
ATOM 1316 C CA . GLN A 1 174 ? -18.747 6.580 2.595 1.00 88.25 174 GLN A CA 1
ATOM 1317 C C . GLN A 1 174 ? -18.796 5.149 2.053 1.00 88.25 174 GLN A C 1
ATOM 1319 O O . GLN A 1 174 ? -18.227 4.255 2.674 1.00 88.25 174 GLN A O 1
ATOM 1324 N N . GLU A 1 175 ? -19.417 4.927 0.891 1.00 86.81 175 GLU A N 1
ATOM 1325 C CA . GLU A 1 175 ? -19.475 3.606 0.256 1.00 86.81 175 GLU A CA 1
ATOM 1326 C C . GLU A 1 175 ? -18.071 3.075 -0.061 1.00 86.81 175 GLU A C 1
ATOM 1328 O O . GLU A 1 175 ? -17.738 1.939 0.284 1.00 86.81 175 GLU A O 1
ATOM 1333 N N . ILE A 1 176 ? -17.212 3.918 -0.642 1.00 82.75 176 ILE A N 1
ATOM 1334 C CA . ILE A 1 176 ? -15.816 3.559 -0.922 1.00 82.75 176 ILE A CA 1
ATOM 1335 C C . ILE A 1 176 ? -15.083 3.229 0.382 1.00 82.75 176 ILE A C 1
ATOM 1337 O O . ILE A 1 176 ? -14.433 2.186 0.482 1.00 82.75 176 ILE A O 1
ATOM 1341 N N . THR A 1 177 ? -15.213 4.078 1.405 1.00 87.00 177 THR A N 1
ATOM 1342 C CA . THR A 1 177 ? -14.570 3.851 2.707 1.00 87.00 177 THR A CA 1
ATOM 1343 C C . THR A 1 177 ? -15.022 2.529 3.322 1.00 87.00 177 THR A C 1
ATOM 1345 O O . THR A 1 177 ? -14.203 1.772 3.842 1.00 87.00 177 THR A O 1
ATOM 1348 N N . ASP A 1 178 ? -16.316 2.233 3.255 1.00 86.75 178 ASP A N 1
ATOM 1349 C CA . ASP A 1 178 ? -16.897 1.018 3.803 1.00 86.75 178 ASP A CA 1
ATOM 1350 C C . ASP A 1 178 ? -16.337 -0.228 3.113 1.00 86.75 178 ASP A C 1
ATOM 1352 O O . ASP A 1 178 ? -15.935 -1.172 3.794 1.00 86.75 178 ASP A O 1
ATOM 1356 N N . ILE A 1 179 ? -16.235 -0.216 1.781 1.00 85.38 179 ILE A N 1
ATOM 1357 C CA . ILE A 1 179 ? -15.637 -1.312 1.004 1.00 85.38 179 ILE A CA 1
ATOM 1358 C C . ILE A 1 179 ? -14.190 -1.568 1.439 1.00 85.38 179 ILE A C 1
ATOM 1360 O O . ILE A 1 179 ? -13.770 -2.724 1.550 1.00 85.38 179 ILE A O 1
ATOM 1364 N N . VAL A 1 180 ? -13.436 -0.497 1.690 1.00 88.69 180 VAL A N 1
ATOM 1365 C CA . VAL A 1 180 ? -12.010 -0.570 2.010 1.00 88.69 180 VAL A CA 1
ATOM 1366 C C . VAL A 1 180 ? -11.756 -0.959 3.469 1.00 88.69 180 VAL A C 1
ATOM 1368 O O . VAL A 1 180 ? -10.904 -1.806 3.736 1.00 88.69 180 VAL A O 1
ATOM 1371 N N . LEU A 1 181 ? -12.474 -0.361 4.423 1.00 92.44 181 LEU A N 1
ATOM 1372 C CA . LEU A 1 181 ? -12.145 -0.438 5.850 1.00 92.44 181 LEU A CA 1
ATOM 1373 C C . LEU A 1 181 ? -13.088 -1.321 6.680 1.00 92.44 181 LEU A C 1
ATOM 1375 O O . LEU A 1 181 ? -12.655 -1.832 7.721 1.00 92.44 181 LEU A O 1
ATOM 1379 N N . LYS A 1 182 ? -14.353 -1.541 6.277 1.00 90.00 182 LYS A N 1
ATOM 1380 C CA . LYS A 1 182 ? -15.252 -2.415 7.054 1.00 90.00 182 LYS A CA 1
ATOM 1381 C C . LYS A 1 182 ? -14.839 -3.876 6.901 1.00 90.00 182 LYS A C 1
ATOM 1383 O O . LYS A 1 182 ? -14.752 -4.426 5.802 1.00 90.00 182 LYS A O 1
ATOM 1388 N N . GLY A 1 183 ? -14.598 -4.526 8.040 1.00 89.56 183 GLY A N 1
ATOM 1389 C CA . GLY A 1 183 ? -14.102 -5.903 8.069 1.00 89.56 183 GLY A CA 1
ATOM 1390 C C . GLY A 1 183 ? -12.736 -6.049 7.393 1.00 89.56 183 GLY A C 1
ATOM 1391 O O . GLY A 1 183 ? -12.482 -7.065 6.747 1.00 89.56 183 GLY A O 1
ATOM 1392 N N . PHE A 1 184 ? -11.893 -5.014 7.481 1.00 94.88 184 PHE A N 1
ATOM 1393 C CA . PHE A 1 184 ? -10.544 -5.029 6.928 1.00 94.88 184 PHE A CA 1
ATOM 1394 C C . PHE A 1 184 ? -9.738 -6.222 7.459 1.00 94.88 184 PHE A C 1
ATOM 1396 O O . PHE A 1 184 ? -9.620 -6.418 8.670 1.00 94.88 184 PHE A O 1
ATOM 1403 N N . THR A 1 185 ? -9.105 -6.953 6.544 1.00 94.75 185 THR A N 1
ATOM 1404 C CA . THR A 1 185 ? -7.985 -7.853 6.835 1.00 94.75 185 THR A CA 1
ATOM 1405 C C . THR A 1 185 ? -6.878 -7.582 5.820 1.00 94.75 185 THR A C 1
ATOM 1407 O O . THR A 1 185 ? -7.171 -7.224 4.677 1.00 94.75 185 THR A O 1
ATOM 1410 N N . ARG A 1 186 ? -5.609 -7.760 6.221 1.00 94.88 186 ARG A N 1
ATOM 1411 C CA . ARG A 1 186 ? -4.450 -7.576 5.327 1.00 94.88 186 ARG A CA 1
ATOM 1412 C C . ARG A 1 186 ? -4.601 -8.401 4.052 1.00 94.88 186 ARG A C 1
ATOM 1414 O O . ARG A 1 186 ? -4.438 -7.876 2.962 1.00 94.88 186 ARG A O 1
ATOM 1421 N N . GLU A 1 187 ? -4.966 -9.670 4.205 1.00 93.88 187 GLU A N 1
ATOM 1422 C CA . GLU A 1 187 ? -5.125 -10.613 3.099 1.00 93.88 187 GLU A CA 1
ATOM 1423 C C . GLU A 1 187 ? -6.239 -10.193 2.133 1.00 93.88 187 GLU A C 1
ATOM 1425 O O . GLU A 1 187 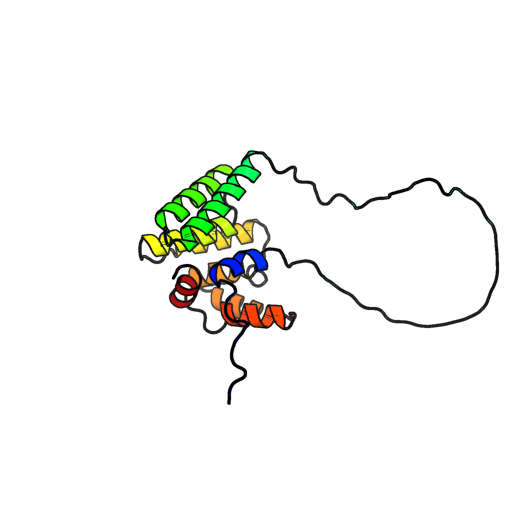? -6.005 -10.096 0.929 1.00 93.88 187 GLU A O 1
ATOM 1430 N N . LYS A 1 188 ? -7.437 -9.876 2.649 1.00 92.94 188 LYS A N 1
ATOM 1431 C CA . LYS A 1 188 ? -8.570 -9.439 1.820 1.00 92.94 188 LYS A CA 1
ATOM 1432 C C . LYS A 1 188 ? -8.233 -8.153 1.076 1.00 92.94 188 LYS A C 1
ATOM 1434 O O . LYS A 1 188 ? -8.549 -8.030 -0.106 1.00 92.94 188 LYS A O 1
ATOM 1439 N N . TYR A 1 189 ? -7.604 -7.205 1.771 1.00 93.62 189 TYR A N 1
ATOM 1440 C CA . TYR A 1 189 ? -7.182 -5.951 1.172 1.00 93.62 189 TYR A CA 1
ATOM 1441 C C . TYR A 1 189 ? -6.155 -6.209 0.071 1.00 93.62 189 TYR A C 1
ATOM 1443 O O . TYR A 1 189 ? -6.423 -5.871 -1.077 1.00 93.62 189 TYR A O 1
ATOM 1451 N N . LEU A 1 190 ? -5.051 -6.896 0.377 1.00 93.94 190 LEU A N 1
ATOM 1452 C CA . LEU A 1 190 ? -3.992 -7.201 -0.582 1.00 93.94 190 LEU A CA 1
ATOM 1453 C C . LEU A 1 190 ? -4.534 -7.915 -1.824 1.00 93.94 190 LEU A C 1
ATOM 1455 O O . LEU A 1 190 ? -4.242 -7.487 -2.934 1.00 93.94 190 LEU A O 1
ATOM 1459 N N . HIS A 1 191 ? -5.382 -8.932 -1.654 1.00 92.75 191 HIS A N 1
ATOM 1460 C CA . HIS A 1 191 ? -5.992 -9.662 -2.769 1.00 92.75 191 HIS A CA 1
ATOM 1461 C C . HIS A 1 191 ? -6.946 -8.795 -3.610 1.00 92.75 191 HIS A C 1
ATOM 1463 O O . HIS A 1 191 ? -7.129 -9.042 -4.799 1.00 92.75 191 HIS A O 1
ATOM 1469 N N . SER A 1 192 ? -7.553 -7.760 -3.021 1.00 90.38 192 SER A N 1
ATOM 1470 C CA . SER A 1 192 ? -8.395 -6.819 -3.767 1.00 90.38 192 SER A CA 1
ATOM 1471 C C . SER A 1 192 ? -7.595 -5.874 -4.672 1.00 90.38 192 SER A C 1
ATOM 1473 O O . SER A 1 192 ? -8.137 -5.427 -5.683 1.00 90.38 192 SER A O 1
ATOM 1475 N N . ILE A 1 193 ? -6.331 -5.595 -4.323 1.00 90.56 193 ILE A N 1
ATOM 1476 C CA . ILE A 1 193 ? -5.409 -4.754 -5.105 1.00 90.56 193 ILE A CA 1
ATOM 1477 C C . ILE A 1 193 ? -4.596 -5.599 -6.092 1.00 90.56 193 ILE A C 1
ATOM 1479 O O . ILE A 1 193 ? -4.454 -5.240 -7.257 1.00 90.56 193 ILE A O 1
ATOM 1483 N N . LEU A 1 194 ? -4.042 -6.710 -5.599 1.00 94.19 194 LEU A N 1
ATOM 1484 C CA . LEU A 1 194 ? -3.063 -7.578 -6.251 1.00 94.19 194 LEU A CA 1
ATOM 1485 C C . LEU A 1 194 ? -3.584 -9.035 -6.258 1.00 94.19 194 LEU A C 1
ATOM 1487 O O . LEU A 1 194 ? -3.133 -9.854 -5.447 1.00 94.19 194 LEU A O 1
ATOM 1491 N N . PRO A 1 195 ? -4.560 -9.363 -7.128 1.00 86.00 195 PRO A N 1
ATOM 1492 C CA . PRO A 1 195 ? -5.249 -10.655 -7.135 1.00 86.00 195 PRO A CA 1
ATOM 1493 C C . PRO A 1 195 ? -4.376 -11.863 -7.495 1.00 86.00 195 PRO A C 1
ATOM 1495 O O . PRO A 1 195 ? -3.271 -11.727 -8.074 1.00 86.00 195 PRO A O 1
#

Foldseek 3Di:
DDPDDPPPPPPLQPVVVVVVPPDDDDDDDDDDDDDDDDDDDDDDDDPDDDPDDPDDPPPPVCPPLNVQLVVLQVVLSVCLVVLVLVSSLVSLVSSCVRPPCDLVSLLSNQLSCCVVVVDQSLVSLVVSLVVCVVVVHDLLQDLSNLVSCQSNVPPCSVVSLVSNQPDDDDPVVNVVSCVQRPVDDNVVNSVSNRD

Organism: Ralstonia pickettii (NCBI:txid329)